Protein AF-A0A8T4V3W4-F1 (afdb_monomer_lite)

pLDDT: mean 74.56, std 14.62, range [33.0, 94.31]

Secondary structure (DSSP, 8-state):
--------------PPPPPPBTTBGGG--SHHHHHHTT-EEETTTTEEEPPPTTEEEETTTTEEEEPTT--BTTBGGG--SHHHHHHTTPEEETTEEESSPPTT-EEEEEE-TTSS-EEEEEEPPP---BTTBGGG--SHHHHHHTT-EEETTTTEEEPPPTTEEEETTTTEEEE----EEEEEEE-TT-PBPPTTSEEPTT-EEEEEEEEE-SSPBPTTEEEEEEEEETTEEEEEEEEEE--B-TT--EEEEEEEEPPTT--EEEEEEEEEESS----TT-HHHHTTTTSS--EEEEEEEEE-

Radius of gyration: 42.5 Å; chains: 1; bounding box: 106×41×137 Å

Structure (mmCIF, N/CA/C/O backbone):
data_AF-A0A8T4V3W4-F1
#
_entry.id   AF-A0A8T4V3W4-F1
#
loop_
_atom_site.group_PDB
_atom_site.id
_atom_site.type_symbol
_atom_site.label_atom_id
_atom_site.label_alt_id
_atom_site.label_comp_id
_atom_site.label_asym_id
_atom_site.label_entity_id
_atom_site.label_seq_id
_atom_site.pdbx_PDB_ins_code
_atom_site.Cartn_x
_atom_site.Cartn_y
_atom_site.Cartn_z
_atom_site.occupancy
_atom_site.B_iso_or_equiv
_atom_site.auth_seq_id
_atom_site.auth_comp_id
_atom_site.auth_asym_id
_atom_site.auth_atom_id
_atom_site.pdbx_PDB_model_num
ATOM 1 N N . MET A 1 1 ? 82.711 -21.018 -100.492 1.00 39.03 1 MET A N 1
ATOM 2 C CA . MET A 1 1 ? 82.197 -19.980 -99.577 1.00 39.03 1 MET A CA 1
ATOM 3 C C . MET A 1 1 ? 80.773 -19.673 -99.989 1.00 39.03 1 MET A C 1
ATOM 5 O O . MET A 1 1 ? 80.570 -19.005 -100.990 1.00 39.03 1 MET A O 1
ATOM 9 N N . VAL A 1 2 ? 79.814 -20.252 -99.276 1.00 35.50 2 VAL A N 1
ATOM 10 C CA . VAL A 1 2 ? 78.388 -19.927 -99.364 1.00 35.50 2 VAL A CA 1
ATOM 11 C C . VAL A 1 2 ? 77.985 -19.702 -97.914 1.00 35.50 2 VAL A C 1
ATOM 13 O O . VAL A 1 2 ? 78.145 -20.608 -97.099 1.00 35.50 2 VAL A O 1
ATOM 16 N 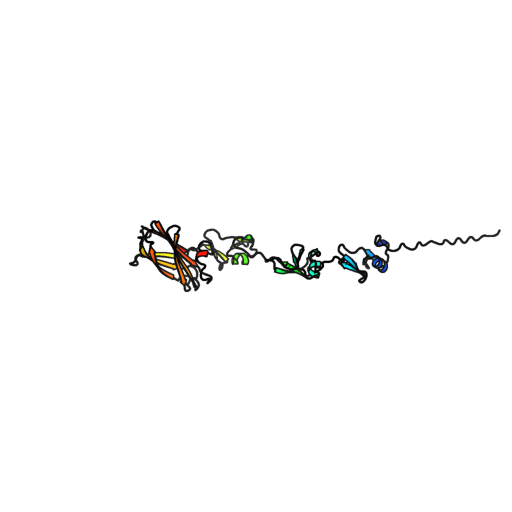N . ALA A 1 3 ? 77.622 -18.467 -97.580 1.00 34.62 3 ALA A N 1
ATOM 17 C CA . ALA A 1 3 ? 77.133 -18.116 -96.258 1.00 34.62 3 ALA A CA 1
ATOM 18 C C . ALA A 1 3 ? 75.686 -18.609 -96.156 1.00 34.62 3 ALA A C 1
ATOM 20 O O . ALA A 1 3 ? 74.868 -18.308 -97.025 1.00 34.62 3 ALA A O 1
ATOM 21 N N . VAL A 1 4 ? 75.413 -19.427 -95.145 1.00 39.06 4 VAL A N 1
ATOM 22 C CA . VAL A 1 4 ? 74.062 -19.830 -94.761 1.00 39.06 4 VAL A CA 1
ATOM 23 C C . VAL A 1 4 ? 73.655 -18.854 -93.664 1.00 39.06 4 VAL A C 1
ATOM 25 O O . VAL A 1 4 ? 74.164 -18.952 -92.550 1.00 39.06 4 VAL A O 1
ATOM 28 N N . ASP A 1 5 ? 72.822 -17.871 -94.003 1.00 39.47 5 ASP A N 1
ATOM 29 C CA . ASP A 1 5 ? 72.197 -16.996 -93.011 1.00 39.47 5 ASP A CA 1
ATOM 30 C C . ASP A 1 5 ? 71.069 -17.776 -92.330 1.00 39.47 5 ASP A C 1
ATOM 32 O O . ASP A 1 5 ? 69.987 -17.973 -92.884 1.00 39.47 5 ASP A O 1
ATOM 36 N N . ASP A 1 6 ? 71.369 -18.268 -91.133 1.00 41.00 6 ASP A N 1
ATOM 37 C CA . ASP A 1 6 ? 70.439 -18.944 -90.240 1.00 41.00 6 ASP A CA 1
ATOM 38 C C . ASP A 1 6 ? 69.698 -17.871 -89.422 1.00 41.00 6 ASP A C 1
ATOM 40 O O . ASP A 1 6 ? 70.200 -17.357 -88.420 1.00 41.00 6 ASP A O 1
ATOM 44 N N . VAL A 1 7 ? 68.520 -17.448 -89.891 1.00 41.38 7 VAL A N 1
ATOM 45 C CA . VAL A 1 7 ? 67.634 -16.565 -89.119 1.00 41.38 7 VAL A CA 1
ATOM 46 C C . VAL A 1 7 ? 66.855 -17.440 -88.147 1.00 41.38 7 VAL A C 1
ATOM 48 O O . VAL A 1 7 ? 65.786 -17.959 -88.462 1.00 41.38 7 VAL A O 1
ATOM 51 N N . THR A 1 8 ? 67.401 -17.622 -86.948 1.00 42.09 8 THR A N 1
ATOM 52 C CA . THR A 1 8 ? 66.684 -18.269 -85.849 1.00 42.09 8 THR A CA 1
ATOM 53 C C . THR A 1 8 ? 65.702 -17.261 -85.251 1.00 42.09 8 THR A C 1
ATOM 55 O O . THR A 1 8 ? 66.056 -16.427 -84.417 1.00 42.09 8 THR A O 1
ATOM 58 N N . GLU A 1 9 ? 64.454 -17.297 -85.710 1.00 39.59 9 GLU A N 1
ATOM 59 C CA . GLU A 1 9 ? 63.355 -16.538 -85.120 1.00 39.59 9 GLU A CA 1
ATOM 60 C C . GLU A 1 9 ? 63.040 -17.143 -83.738 1.00 39.59 9 GLU A C 1
ATOM 62 O O . GLU A 1 9 ? 62.443 -18.214 -83.620 1.00 39.59 9 GLU A O 1
ATOM 67 N N . TYR A 1 10 ? 63.498 -16.495 -82.661 1.00 41.03 10 TYR A N 1
ATOM 68 C CA . TYR A 1 10 ? 63.087 -16.843 -81.300 1.00 41.03 10 TYR A CA 1
ATOM 69 C C . TYR A 1 10 ? 61.617 -16.465 -81.124 1.00 41.03 10 TYR A C 1
ATOM 71 O O . TYR A 1 10 ? 61.282 -15.362 -80.696 1.00 41.03 10 TYR A O 1
ATOM 79 N N . GLN A 1 11 ? 60.727 -17.394 -81.454 1.00 40.44 11 GLN A N 1
ATOM 80 C CA . GLN A 1 11 ? 59.318 -17.281 -81.126 1.00 40.44 11 GLN A CA 1
ATOM 81 C C . GLN A 1 11 ? 59.177 -17.485 -79.611 1.00 40.44 11 GLN A C 1
ATOM 83 O O . GLN A 1 11 ? 59.140 -18.608 -79.106 1.00 40.44 11 GLN A O 1
ATOM 88 N N . THR A 1 12 ? 59.158 -16.388 -78.852 1.00 44.81 12 THR A N 1
ATOM 89 C CA . THR A 1 12 ? 58.772 -16.410 -77.442 1.00 44.81 12 THR A CA 1
ATOM 90 C C . THR A 1 12 ? 57.347 -16.947 -77.357 1.00 44.81 12 THR A C 1
ATOM 92 O O . THR A 1 12 ? 56.384 -16.266 -77.704 1.00 44.81 12 THR A O 1
ATOM 95 N N . CYS A 1 13 ? 57.202 -18.190 -76.893 1.00 37.88 13 CYS A N 1
ATOM 96 C CA . CYS A 1 13 ? 55.922 -18.708 -76.428 1.00 37.88 13 CYS A CA 1
ATOM 97 C C . CYS A 1 13 ? 55.490 -17.872 -75.220 1.00 37.88 13 CYS A C 1
ATOM 99 O O . CYS A 1 13 ? 55.820 -18.191 -74.079 1.00 37.88 13 CYS A O 1
ATOM 101 N N . ILE A 1 14 ? 54.762 -16.781 -75.462 1.00 47.06 14 ILE A N 1
ATOM 102 C CA . ILE A 1 14 ? 53.949 -16.153 -74.428 1.00 47.06 14 ILE A CA 1
ATOM 103 C C . ILE A 1 14 ? 52.842 -17.166 -74.146 1.00 47.06 14 ILE A C 1
ATOM 105 O O . ILE A 1 14 ? 51.858 -17.246 -74.881 1.00 47.06 14 ILE A O 1
ATOM 109 N N . LEU A 1 15 ? 53.042 -18.001 -73.123 1.00 45.03 15 LEU A N 1
ATOM 110 C CA . LEU A 1 15 ? 51.953 -18.788 -72.560 1.00 45.03 15 LEU A CA 1
ATOM 111 C C . LEU A 1 15 ? 50.820 -17.800 -72.249 1.00 45.03 15 LEU A C 1
ATOM 113 O O . LEU A 1 15 ? 51.089 -16.781 -71.601 1.00 45.03 15 LEU A O 1
ATOM 117 N N . PRO A 1 16 ? 49.584 -18.033 -72.729 1.00 53.78 16 PRO A N 1
ATOM 118 C CA . PRO A 1 16 ? 48.471 -17.177 -72.357 1.00 53.78 16 PRO A CA 1
ATOM 119 C C . PRO A 1 16 ? 48.417 -17.134 -70.831 1.00 53.78 16 PRO A C 1
ATOM 121 O O . PRO A 1 16 ? 48.522 -18.178 -70.181 1.00 53.78 16 PRO A O 1
ATOM 124 N N . ALA A 1 17 ? 48.336 -15.924 -70.271 1.00 58.91 17 ALA A N 1
ATOM 125 C CA . ALA A 1 17 ? 48.225 -15.738 -68.831 1.00 58.91 17 ALA A CA 1
ATOM 126 C C . ALA A 1 17 ? 47.148 -16.690 -68.295 1.00 58.91 17 ALA A C 1
ATOM 128 O O . ALA A 1 17 ? 46.073 -16.799 -68.894 1.00 58.91 17 ALA A O 1
ATOM 129 N N . ALA A 1 18 ? 47.470 -17.417 -67.221 1.00 64.00 18 ALA A N 1
ATOM 130 C CA . ALA A 1 18 ? 46.546 -18.382 -66.644 1.00 64.00 18 ALA A CA 1
ATOM 131 C C . ALA A 1 18 ? 45.189 -17.695 -66.395 1.00 64.00 18 ALA A C 1
ATOM 133 O O . ALA A 1 18 ? 45.168 -16.558 -65.912 1.00 64.00 18 ALA A O 1
ATOM 134 N N . PRO A 1 19 ? 44.064 -18.329 -66.767 1.00 73.12 19 PRO A N 1
ATOM 135 C CA . PRO A 1 19 ? 42.757 -17.722 -66.578 1.00 73.12 19 PRO A CA 1
ATOM 136 C C . PRO A 1 19 ? 42.528 -17.445 -65.089 1.00 73.12 19 PRO A C 1
ATOM 138 O O . PRO A 1 19 ? 42.876 -18.262 -64.236 1.00 73.12 19 PRO A O 1
ATOM 141 N N . CYS A 1 20 ? 41.940 -16.284 -64.799 1.00 79.25 20 CYS A N 1
ATOM 142 C CA . CYS A 1 20 ? 41.572 -15.869 -63.447 1.00 79.25 20 CYS A CA 1
ATOM 143 C C . CYS A 1 20 ? 40.799 -16.982 -62.718 1.00 79.25 20 CYS A C 1
ATOM 145 O O . CYS A 1 20 ? 39.859 -17.560 -63.271 1.00 79.25 20 CYS A O 1
ATOM 147 N N . ASN A 1 21 ? 41.198 -17.279 -61.478 1.00 80.62 21 ASN A N 1
ATOM 148 C CA . ASN A 1 21 ? 40.652 -18.362 -60.661 1.00 80.62 21 ASN A CA 1
ATOM 149 C C . ASN A 1 21 ? 40.211 -17.841 -59.285 1.00 80.62 21 ASN A C 1
ATOM 151 O O . ASN A 1 21 ? 40.966 -17.156 -58.602 1.00 80.62 21 ASN A O 1
ATOM 155 N N . LYS A 1 22 ? 39.013 -18.235 -58.832 1.00 81.19 22 LYS A N 1
ATOM 156 C CA . LYS A 1 22 ? 38.476 -17.884 -57.505 1.00 81.19 22 LYS A CA 1
ATOM 157 C C . LYS A 1 22 ? 39.393 -18.302 -56.344 1.00 81.19 22 LYS A C 1
ATOM 159 O O . LYS A 1 22 ? 39.430 -17.622 -55.323 1.00 81.19 22 LYS A O 1
ATOM 164 N N . ASN A 1 23 ? 40.127 -19.404 -56.503 1.00 79.69 23 ASN A N 1
ATOM 165 C CA . ASN A 1 23 ? 41.038 -19.945 -55.488 1.00 79.69 23 ASN A CA 1
ATOM 166 C C . ASN A 1 23 ? 42.436 -19.304 -55.521 1.00 79.69 23 ASN A C 1
ATOM 168 O O . ASN A 1 23 ? 43.239 -19.565 -54.630 1.00 79.69 23 ASN A O 1
ATOM 172 N N . ASP A 1 24 ? 42.720 -18.469 -56.524 1.00 79.94 24 ASP A N 1
ATOM 173 C CA . ASP A 1 24 ? 43.937 -17.660 -56.616 1.00 79.94 24 ASP A CA 1
ATOM 174 C C . ASP A 1 24 ? 43.571 -16.221 -57.033 1.00 79.94 24 ASP A C 1
ATOM 176 O O . ASP A 1 24 ? 43.723 -15.846 -58.200 1.00 79.94 24 ASP A O 1
ATOM 180 N N . PRO A 1 25 ? 43.059 -15.394 -56.101 1.00 78.69 25 PRO A N 1
ATOM 181 C CA . PRO A 1 25 ? 42.577 -14.043 -56.401 1.00 78.69 25 PRO A CA 1
ATOM 182 C C . PRO A 1 25 ? 43.636 -13.116 -57.014 1.00 78.69 25 PRO A C 1
ATOM 184 O O . PRO A 1 25 ? 43.286 -12.149 -57.687 1.00 78.69 25 PRO A O 1
ATOM 187 N N . ALA A 1 26 ? 44.926 -13.406 -56.802 1.00 78.88 26 ALA A N 1
ATOM 188 C CA . ALA A 1 26 ? 46.034 -12.628 -57.351 1.00 78.88 26 ALA A CA 1
ATOM 189 C C . ALA A 1 26 ? 46.199 -12.823 -58.869 1.00 78.88 26 ALA A C 1
ATOM 191 O O . ALA A 1 26 ? 46.726 -11.942 -59.547 1.00 78.88 26 ALA A O 1
ATOM 192 N N . SER A 1 27 ? 45.699 -13.935 -59.421 1.00 79.50 27 SER A N 1
ATOM 193 C CA . SER A 1 27 ? 45.683 -14.200 -60.870 1.00 79.50 27 SER A CA 1
ATOM 194 C C . SER A 1 27 ? 44.724 -13.289 -61.656 1.00 79.50 27 SER A C 1
ATOM 196 O O . SER A 1 27 ? 44.773 -13.219 -62.886 1.00 79.50 27 SER A O 1
ATOM 198 N N . CYS A 1 28 ? 43.847 -12.561 -60.966 1.00 82.25 28 CYS A N 1
ATOM 199 C CA . CYS A 1 28 ? 42.787 -11.759 -61.554 1.00 82.25 28 CYS A CA 1
ATOM 200 C C . CYS A 1 28 ? 43.175 -10.268 -61.575 1.00 82.25 28 CYS A C 1
ATOM 202 O O . CYS A 1 28 ? 43.097 -9.566 -60.573 1.00 82.25 28 CYS A O 1
ATOM 204 N N . THR A 1 29 ? 43.585 -9.764 -62.741 1.00 82.19 29 THR A N 1
ATOM 205 C CA . THR A 1 29 ? 44.187 -8.420 -62.887 1.00 82.19 29 THR A CA 1
ATOM 206 C C . THR A 1 29 ? 43.215 -7.307 -63.297 1.00 82.19 29 THR A C 1
ATOM 208 O O . THR A 1 29 ? 43.631 -6.163 -63.487 1.00 82.19 29 THR A O 1
ATOM 211 N N . THR A 1 30 ? 41.923 -7.613 -63.459 1.00 83.81 30 THR A N 1
ATOM 212 C CA . THR A 1 30 ? 40.894 -6.633 -63.847 1.00 83.81 30 THR A CA 1
ATOM 213 C C . THR A 1 30 ? 39.601 -6.834 -63.063 1.00 83.81 30 THR A C 1
ATOM 215 O O . THR A 1 30 ? 39.262 -7.957 -62.686 1.00 83.81 30 THR A O 1
ATOM 218 N N . ALA A 1 31 ? 38.822 -5.757 -62.915 1.00 80.12 31 ALA A N 1
ATOM 219 C CA . ALA A 1 31 ? 37.503 -5.796 -62.285 1.00 80.12 31 ALA A CA 1
ATOM 220 C C . ALA A 1 31 ? 36.560 -6.828 -62.931 1.00 80.12 31 ALA A C 1
ATOM 222 O O . ALA A 1 31 ? 35.849 -7.551 -62.238 1.00 80.12 31 ALA A O 1
ATOM 223 N N . ASN A 1 32 ? 36.568 -6.935 -64.266 1.00 84.75 32 ASN A N 1
ATOM 224 C CA . ASN A 1 32 ? 35.732 -7.904 -64.978 1.00 84.75 32 ASN A CA 1
ATOM 225 C C . ASN A 1 32 ? 36.112 -9.348 -64.642 1.00 84.75 32 ASN A C 1
ATOM 227 O O . ASN A 1 32 ? 35.219 -10.168 -64.442 1.00 84.75 32 ASN A O 1
ATOM 231 N N . ASN A 1 33 ? 37.408 -9.638 -64.520 1.00 85.25 33 ASN A N 1
ATOM 232 C CA . ASN A 1 33 ? 37.879 -10.976 -64.183 1.00 85.25 33 ASN A CA 1
ATOM 233 C C . ASN A 1 33 ? 37.467 -11.363 -62.754 1.00 85.25 33 ASN A C 1
ATOM 235 O O . ASN A 1 33 ? 36.944 -12.458 -62.573 1.00 85.25 33 ASN A O 1
ATOM 239 N N . CYS A 1 34 ? 37.593 -10.462 -61.766 1.00 83.62 34 CYS A N 1
ATOM 240 C CA . CYS A 1 34 ? 37.113 -10.727 -60.398 1.00 83.62 34 CYS A CA 1
ATOM 241 C C . CYS A 1 34 ? 35.611 -11.032 -60.370 1.00 83.62 34 CYS A C 1
ATOM 243 O O . CYS A 1 34 ? 35.175 -12.016 -59.772 1.00 83.62 34 CYS A O 1
ATOM 245 N N . ASN A 1 35 ? 34.821 -10.199 -61.056 1.00 84.25 35 ASN A N 1
ATOM 246 C CA . ASN A 1 35 ? 33.367 -10.309 -61.045 1.00 84.25 35 ASN A CA 1
ATOM 247 C C . ASN A 1 35 ? 32.888 -11.618 -61.694 1.00 84.25 35 ASN A C 1
ATOM 249 O O . ASN A 1 35 ? 31.912 -12.206 -61.238 1.00 84.25 35 ASN A O 1
ATOM 253 N N . GLN A 1 36 ? 33.583 -12.101 -62.731 1.00 83.81 36 GLN A N 1
ATOM 254 C CA . GLN A 1 36 ? 33.264 -13.375 -63.387 1.00 83.81 36 GLN A CA 1
ATOM 255 C C . GLN A 1 36 ? 33.478 -14.592 -62.481 1.00 83.81 36 GLN A C 1
ATOM 257 O O . GLN A 1 36 ? 32.752 -15.575 -62.609 1.00 83.81 36 GLN A O 1
ATOM 262 N N . VAL A 1 37 ? 34.442 -14.530 -61.558 1.00 83.38 37 VAL A N 1
ATOM 263 C CA . VAL A 1 37 ? 34.740 -15.624 -60.617 1.00 83.38 37 VAL A CA 1
ATOM 264 C C . VAL A 1 37 ? 34.083 -15.437 -59.244 1.00 83.38 37 VAL A C 1
ATOM 266 O O . VAL A 1 37 ? 34.336 -16.210 -58.320 1.00 83.38 37 VAL A O 1
ATOM 269 N N . GLY A 1 38 ? 33.213 -14.434 -59.103 1.00 81.94 38 GLY A N 1
ATOM 270 C CA . GLY A 1 38 ? 32.456 -14.185 -57.880 1.00 81.94 38 GLY A CA 1
ATOM 271 C C . GLY A 1 38 ? 33.286 -13.590 -56.740 1.00 81.94 38 GLY A C 1
ATOM 272 O O . GLY A 1 38 ? 33.110 -13.994 -55.590 1.00 81.94 38 GLY A O 1
ATOM 273 N N . LEU A 1 39 ? 34.216 -12.685 -57.059 1.00 86.00 39 LEU A N 1
ATOM 274 C CA . LEU A 1 39 ? 35.056 -11.952 -56.109 1.00 86.00 39 LEU A CA 1
ATOM 275 C C . LEU A 1 39 ? 34.838 -10.439 -56.239 1.00 86.00 39 LEU A C 1
ATOM 277 O O . LEU A 1 39 ? 34.524 -9.937 -57.318 1.00 86.00 39 LEU A O 1
ATOM 281 N N . LEU A 1 40 ? 35.062 -9.704 -55.149 1.00 87.25 40 LEU A N 1
ATOM 282 C CA . LEU A 1 40 ? 34.936 -8.249 -55.107 1.00 87.25 40 LEU A CA 1
ATOM 283 C C . LEU A 1 40 ? 36.216 -7.577 -55.622 1.00 87.25 40 LEU A C 1
ATOM 285 O O . LEU A 1 40 ? 37.311 -7.917 -55.180 1.00 87.25 40 LEU A O 1
ATOM 289 N N . TRP A 1 41 ? 36.082 -6.592 -56.513 1.00 86.19 41 TRP A N 1
ATOM 290 C CA . TRP A 1 41 ? 37.196 -5.744 -56.952 1.00 86.19 41 TRP A CA 1
ATOM 291 C C . TRP A 1 41 ? 37.326 -4.495 -56.081 1.00 86.19 41 TRP A C 1
ATOM 293 O O . TRP A 1 41 ? 36.357 -3.758 -55.897 1.00 86.19 41 TRP A O 1
ATOM 303 N N . THR A 1 42 ? 38.538 -4.222 -55.595 1.00 83.19 42 THR A N 1
ATOM 304 C CA . THR A 1 42 ? 38.839 -2.990 -54.854 1.00 83.19 42 THR A CA 1
ATOM 305 C C . THR A 1 42 ? 39.627 -2.020 -55.732 1.00 83.19 42 THR A C 1
ATOM 307 O O . THR A 1 42 ? 40.798 -2.258 -56.014 1.00 83.19 42 THR A O 1
ATOM 310 N N . GLU A 1 43 ? 39.025 -0.892 -56.123 1.00 80.06 43 GLU A N 1
ATOM 311 C CA . GLU A 1 43 ? 39.679 0.085 -57.016 1.00 80.06 43 GLU A CA 1
ATOM 312 C C . GLU A 1 43 ? 40.937 0.726 -56.412 1.00 80.06 43 GLU A C 1
ATOM 314 O O . GLU A 1 43 ? 41.916 0.966 -57.117 1.00 80.06 43 GLU A O 1
ATOM 319 N N . ALA A 1 44 ? 40.944 0.967 -55.096 1.00 78.06 44 ALA A N 1
ATOM 320 C CA . ALA A 1 44 ? 42.062 1.616 -54.407 1.00 78.06 44 ALA A CA 1
ATOM 321 C C . ALA A 1 44 ? 43.356 0.787 -54.448 1.00 78.06 44 ALA A C 1
ATOM 323 O O . ALA A 1 44 ? 44.453 1.338 -54.509 1.00 78.06 44 ALA A O 1
ATOM 324 N N . THR A 1 45 ? 43.226 -0.537 -54.412 1.00 78.50 45 THR A N 1
ATOM 325 C CA . THR A 1 45 ? 44.346 -1.480 -54.311 1.00 78.50 45 THR A CA 1
ATOM 326 C C . THR A 1 45 ? 44.508 -2.345 -55.558 1.00 78.50 45 THR A C 1
ATOM 328 O O . THR A 1 45 ? 45.519 -3.028 -55.681 1.00 78.50 45 THR A O 1
ATOM 331 N N . ARG A 1 46 ? 43.555 -2.288 -56.501 1.00 81.44 46 ARG A N 1
ATOM 332 C CA . ARG A 1 46 ? 43.511 -3.076 -57.744 1.00 81.44 46 ARG A CA 1
ATOM 333 C C . ARG A 1 46 ? 43.703 -4.579 -57.512 1.00 81.44 46 ARG A C 1
ATOM 335 O O . ARG A 1 46 ? 44.429 -5.240 -58.252 1.00 81.44 46 ARG A O 1
ATOM 342 N N . VAL A 1 47 ? 43.054 -5.107 -56.475 1.00 82.94 47 VAL A N 1
ATOM 343 C CA . VAL A 1 47 ? 43.075 -6.535 -56.118 1.00 82.94 47 VAL A CA 1
ATOM 344 C C . VAL A 1 47 ? 41.660 -7.086 -55.965 1.00 82.94 47 VAL A C 1
ATOM 346 O O . VAL A 1 47 ? 40.735 -6.348 -55.604 1.00 82.94 47 VAL A O 1
ATOM 349 N N . CYS A 1 48 ? 41.500 -8.389 -56.218 1.00 84.69 48 CYS A N 1
ATOM 350 C CA . CYS A 1 48 ? 40.280 -9.112 -55.876 1.00 84.69 48 CYS A CA 1
ATOM 351 C C . CYS A 1 48 ? 40.342 -9.641 -54.438 1.00 84.69 48 CYS A C 1
ATOM 353 O O . CYS A 1 48 ? 41.380 -10.129 -53.987 1.00 84.69 48 CYS A O 1
ATOM 355 N N . SER A 1 49 ? 39.205 -9.643 -53.754 1.00 82.62 49 SER A N 1
ATOM 356 C CA . SER A 1 49 ? 39.046 -10.287 -52.453 1.00 82.62 49 SER A CA 1
ATOM 357 C C . SER A 1 49 ? 37.749 -11.085 -52.384 1.00 82.62 49 SER A C 1
ATOM 359 O O . SER A 1 49 ? 36.782 -10.829 -53.106 1.00 82.62 49 SER A O 1
ATOM 361 N N . ALA A 1 50 ? 37.734 -12.088 -51.506 1.00 81.38 50 ALA A N 1
ATOM 362 C CA . ALA A 1 50 ? 36.489 -12.728 -51.117 1.00 81.38 50 ALA A CA 1
ATOM 363 C C . ALA A 1 50 ? 35.600 -11.724 -50.372 1.00 81.38 50 ALA A C 1
ATOM 365 O O . ALA A 1 50 ? 36.090 -10.813 -49.698 1.00 81.38 50 ALA A O 1
ATOM 366 N N . CYS A 1 51 ? 34.291 -11.919 -50.486 1.00 76.75 51 CYS A N 1
ATOM 367 C CA . CYS A 1 51 ? 33.332 -11.220 -49.652 1.00 76.75 51 CYS A CA 1
ATOM 368 C C . CYS A 1 51 ? 33.566 -11.544 -48.169 1.00 76.75 51 CYS A C 1
ATOM 370 O O . CYS A 1 51 ? 34.081 -12.612 -47.824 1.00 76.75 51 CYS A O 1
ATOM 372 N N . ALA A 1 52 ? 33.215 -10.602 -47.293 1.00 71.31 52 ALA A N 1
ATOM 373 C CA . ALA A 1 52 ? 33.309 -10.821 -45.857 1.00 71.31 52 ALA A CA 1
ATOM 374 C C . ALA A 1 52 ? 32.435 -12.016 -45.440 1.00 71.31 52 ALA A C 1
ATOM 376 O O . ALA A 1 52 ? 31.429 -12.326 -46.087 1.00 71.31 52 ALA A O 1
ATOM 377 N N . VAL A 1 53 ? 32.810 -12.676 -44.343 1.00 60.81 53 VAL A N 1
ATOM 378 C CA . VAL A 1 53 ? 32.024 -13.776 -43.765 1.00 60.81 53 VAL A CA 1
ATOM 379 C C . VAL A 1 53 ? 30.562 -13.334 -43.597 1.00 60.81 53 VAL A C 1
ATOM 381 O O . VAL A 1 53 ? 30.308 -12.260 -43.058 1.00 60.81 53 VAL A O 1
ATOM 384 N N . GLY A 1 54 ? 29.614 -14.148 -44.080 1.00 52.59 54 GLY A N 1
ATOM 385 C CA . GLY A 1 54 ? 28.172 -13.848 -44.054 1.00 52.59 54 GLY A CA 1
ATOM 386 C C . GLY A 1 54 ? 27.622 -13.143 -45.305 1.00 52.59 54 GLY A C 1
ATOM 387 O O . GLY A 1 54 ? 26.425 -12.870 -45.378 1.00 52.59 54 GLY A O 1
ATOM 388 N N . THR A 1 55 ? 28.462 -12.875 -46.309 1.00 66.69 55 THR A N 1
ATOM 389 C CA . THR A 1 55 ? 28.045 -12.269 -47.583 1.00 66.69 55 THR A CA 1
ATOM 390 C C . THR A 1 55 ? 28.497 -13.096 -48.789 1.00 66.69 55 THR A C 1
ATOM 392 O O . THR A 1 55 ? 29.608 -13.619 -48.806 1.00 66.69 55 THR A O 1
ATOM 395 N N . ASP A 1 56 ? 27.644 -13.179 -49.809 1.00 76.75 56 ASP A N 1
ATOM 396 C CA . ASP A 1 56 ? 27.919 -13.754 -51.124 1.00 76.75 56 ASP A CA 1
ATOM 397 C C . ASP A 1 56 ? 28.053 -12.655 -52.181 1.00 76.75 56 ASP A C 1
ATOM 399 O O . ASP A 1 56 ? 27.415 -11.604 -52.121 1.00 76.75 56 ASP A O 1
ATOM 403 N N . PHE A 1 57 ? 28.872 -12.897 -53.199 1.00 81.00 57 PHE A N 1
ATOM 404 C CA . PHE A 1 57 ? 28.984 -11.984 -54.330 1.00 81.00 57 PHE A CA 1
ATOM 405 C C . PHE A 1 57 ? 27.730 -12.054 -55.216 1.00 81.00 57 PHE A C 1
ATOM 407 O O . PHE A 1 57 ? 27.402 -13.121 -55.735 1.00 81.00 57 PHE A O 1
ATOM 414 N N . ASP A 1 58 ? 27.062 -10.917 -55.437 1.00 79.50 58 ASP A N 1
ATOM 415 C CA . ASP A 1 58 ? 25.961 -10.807 -56.396 1.00 79.50 58 ASP A CA 1
ATOM 416 C C . ASP A 1 58 ? 26.485 -10.381 -57.779 1.00 79.50 58 ASP A C 1
ATOM 418 O O . ASP A 1 58 ? 26.935 -9.239 -57.945 1.00 79.50 58 ASP A O 1
ATOM 422 N N . PRO A 1 59 ? 26.392 -11.249 -58.804 1.00 73.00 59 PRO A N 1
ATOM 423 C CA . PRO A 1 59 ? 26.868 -10.945 -60.150 1.00 73.00 59 PRO A CA 1
ATOM 424 C C . PRO A 1 59 ? 26.096 -9.812 -60.841 1.00 73.00 59 PRO A C 1
ATOM 426 O O . PRO A 1 59 ? 26.641 -9.189 -61.753 1.00 73.00 59 PRO A O 1
ATOM 429 N N . ASN A 1 60 ? 24.868 -9.500 -60.410 1.00 74.62 60 ASN A N 1
ATOM 430 C CA . ASN A 1 60 ? 24.070 -8.430 -61.017 1.00 74.62 60 ASN A CA 1
ATOM 431 C C . ASN A 1 60 ? 24.504 -7.043 -60.536 1.00 74.62 60 ASN A C 1
ATOM 433 O O . ASN A 1 60 ? 24.664 -6.128 -61.343 1.00 74.62 60 ASN A O 1
ATOM 437 N N . SER A 1 61 ? 24.713 -6.880 -59.226 1.00 75.81 61 SER A N 1
ATOM 438 C CA . SER A 1 61 ? 25.176 -5.615 -58.644 1.00 75.81 61 SER A CA 1
ATOM 439 C C . SER A 1 61 ? 26.696 -5.494 -58.567 1.00 75.81 61 SER A C 1
ATOM 441 O O . SER A 1 61 ? 27.190 -4.420 -58.234 1.00 75.81 61 SER A O 1
ATOM 443 N N . LYS A 1 62 ? 27.435 -6.571 -58.878 1.00 78.94 62 LYS A N 1
ATOM 444 C CA . LYS A 1 62 ? 28.905 -6.649 -58.799 1.00 78.94 62 LYS A CA 1
ATOM 445 C C . LYS A 1 62 ? 29.431 -6.258 -57.414 1.00 78.94 62 LYS A C 1
ATOM 447 O O . LYS A 1 62 ? 30.448 -5.581 -57.283 1.00 78.94 62 LYS A O 1
ATOM 452 N N . SER A 1 63 ? 28.699 -6.653 -56.378 1.00 78.12 63 SER A N 1
ATOM 453 C CA . SER A 1 63 ? 28.968 -6.295 -54.987 1.00 78.12 63 SER A CA 1
ATOM 454 C C . SER A 1 63 ? 28.691 -7.483 -54.074 1.00 78.12 63 SER A C 1
ATOM 456 O O . SER A 1 63 ? 27.920 -8.375 -54.422 1.00 78.12 63 SER A O 1
ATOM 458 N N . CYS A 1 64 ? 29.268 -7.479 -52.876 1.00 75.94 64 CYS A N 1
ATOM 459 C CA . CYS A 1 64 ? 28.891 -8.442 -51.846 1.00 75.94 64 CYS A CA 1
ATOM 460 C C . CYS A 1 64 ? 27.497 -8.102 -51.304 1.00 75.94 64 CYS A C 1
ATOM 462 O O . CYS A 1 64 ? 27.212 -6.946 -50.984 1.00 75.94 64 CYS A O 1
ATOM 464 N N . LYS A 1 65 ? 26.627 -9.104 -51.231 1.00 65.12 65 LYS A N 1
ATOM 465 C CA . LYS A 1 65 ? 25.286 -9.057 -50.646 1.00 65.12 65 LYS A CA 1
ATOM 466 C C . LYS A 1 65 ? 25.157 -10.149 -49.585 1.00 65.12 65 LYS A C 1
ATOM 468 O O . LYS A 1 65 ? 25.935 -11.091 -49.600 1.00 65.12 65 LYS A O 1
ATOM 473 N N . PRO A 1 66 ? 24.201 -10.064 -48.655 1.00 57.50 66 PRO A N 1
ATOM 474 C CA . PRO A 1 66 ? 23.939 -11.159 -47.722 1.00 57.50 66 PRO A CA 1
ATOM 475 C C . PRO A 1 66 ? 23.695 -12.492 -48.456 1.00 57.50 66 PRO A C 1
ATOM 477 O O . PRO A 1 66 ? 22.970 -12.521 -49.452 1.00 57.50 66 PRO A O 1
ATOM 480 N N . ALA A 1 67 ? 24.321 -13.573 -47.985 1.00 61.12 67 ALA A N 1
ATOM 481 C CA . ALA A 1 67 ? 24.258 -14.904 -48.599 1.00 61.12 67 ALA A CA 1
ATOM 482 C C . ALA A 1 67 ? 22.842 -15.508 -48.552 1.00 61.12 67 ALA A C 1
ATOM 484 O O . ALA A 1 67 ? 22.220 -15.516 -47.493 1.00 61.12 67 ALA A O 1
ATOM 485 N N . ALA A 1 68 ? 22.318 -16.043 -49.663 1.00 45.44 68 ALA A N 1
ATOM 486 C CA . ALA A 1 68 ? 20.972 -16.639 -49.700 1.00 45.44 68 ALA A CA 1
ATOM 487 C C . ALA A 1 68 ? 20.855 -17.811 -48.695 1.00 45.44 68 ALA A C 1
ATOM 489 O O . ALA A 1 68 ? 21.616 -18.771 -48.760 1.00 45.44 68 ALA A O 1
ATOM 490 N N . GLY A 1 69 ? 19.911 -17.703 -47.751 1.00 49.84 69 GLY A N 1
ATOM 491 C CA . GLY A 1 69 ? 20.005 -18.290 -46.399 1.00 49.84 69 GLY A CA 1
ATOM 492 C C . GLY A 1 69 ? 19.885 -17.221 -45.298 1.00 49.84 69 GLY A C 1
ATOM 493 O O . GLY A 1 69 ? 19.728 -17.544 -44.124 1.00 49.84 69 GLY A O 1
ATOM 494 N N . VAL A 1 70 ? 19.898 -15.951 -45.721 1.00 53.00 70 VAL A N 1
ATOM 495 C CA . VAL A 1 70 ? 19.404 -14.754 -45.032 1.00 53.00 70 VAL A CA 1
ATOM 496 C C . VAL A 1 70 ? 18.047 -15.023 -44.382 1.00 53.00 70 VAL A C 1
ATOM 498 O O . VAL A 1 70 ? 17.128 -15.476 -45.060 1.00 53.00 70 VAL A O 1
ATOM 501 N N . CYS A 1 71 ? 17.946 -14.714 -43.092 1.00 56.56 71 CYS A N 1
ATOM 502 C CA . CYS A 1 71 ? 16.720 -14.442 -42.342 1.00 56.56 71 CYS A CA 1
ATOM 503 C C . CYS A 1 71 ? 15.426 -14.422 -43.192 1.00 56.56 71 CYS A C 1
ATOM 505 O O . CYS A 1 71 ? 15.163 -13.460 -43.914 1.00 56.56 71 CYS A O 1
ATOM 507 N N . ASP A 1 72 ? 14.625 -15.491 -43.119 1.00 63.28 72 ASP A N 1
ATOM 508 C CA . ASP A 1 72 ? 13.309 -15.584 -43.769 1.00 63.28 72 ASP A CA 1
ATOM 509 C C . ASP A 1 72 ? 12.218 -15.132 -42.782 1.00 63.28 72 ASP A C 1
ATOM 511 O O . ASP A 1 72 ? 12.130 -15.650 -41.667 1.00 63.28 72 ASP A O 1
ATOM 515 N N . ALA A 1 73 ? 11.335 -14.215 -43.195 1.00 60.22 73 ALA A N 1
ATOM 516 C CA . ALA A 1 73 ? 10.182 -13.775 -42.401 1.00 60.22 73 ALA A CA 1
ATOM 517 C C . ALA A 1 73 ? 9.247 -14.935 -41.983 1.00 60.22 73 ALA A C 1
ATOM 519 O O . ALA A 1 73 ? 8.545 -14.843 -40.978 1.00 60.22 73 ALA A O 1
ATOM 520 N N . ARG A 1 74 ? 9.237 -16.042 -42.737 1.00 61.06 74 ARG A N 1
ATOM 521 C CA . ARG A 1 74 ? 8.495 -17.279 -42.436 1.00 61.06 74 ARG A CA 1
ATOM 522 C C . ARG A 1 74 ? 9.237 -18.211 -41.478 1.00 61.06 74 ARG A C 1
ATOM 524 O O . ARG A 1 74 ? 8.628 -19.143 -40.961 1.00 61.06 74 ARG A O 1
ATOM 531 N N . SER A 1 75 ? 10.527 -17.977 -41.241 1.00 68.69 75 SER A N 1
ATOM 532 C CA . SER A 1 75 ? 11.380 -18.794 -40.379 1.00 68.69 75 SER A CA 1
ATOM 533 C C . SER A 1 75 ? 12.371 -17.916 -39.615 1.00 68.69 75 SER A C 1
ATOM 535 O O . SER A 1 75 ? 13.583 -17.997 -39.829 1.00 68.69 75 SER A O 1
ATOM 537 N N . LEU A 1 76 ? 11.862 -17.107 -38.680 1.00 70.62 76 LEU A N 1
ATOM 538 C CA . LEU A 1 76 ? 12.655 -16.148 -37.893 1.00 70.62 76 LEU A CA 1
ATOM 539 C C . LEU A 1 76 ? 13.837 -16.781 -37.133 1.00 70.62 76 LEU A C 1
ATOM 541 O O . LEU A 1 76 ? 14.826 -16.112 -36.862 1.00 70.62 76 LEU A O 1
ATOM 545 N N . SER A 1 77 ? 13.798 -18.088 -36.855 1.00 72.31 77 SER A N 1
ATOM 546 C CA . SER A 1 77 ? 14.920 -18.831 -36.259 1.00 72.31 77 SER A CA 1
ATOM 547 C C . SER A 1 77 ? 16.177 -18.890 -37.137 1.00 72.31 77 SER A C 1
ATOM 549 O O . SER A 1 77 ? 17.238 -19.263 -36.647 1.00 72.31 77 SER A O 1
ATOM 551 N N . SER A 1 78 ? 16.068 -18.552 -38.426 1.00 68.38 78 SER A N 1
ATOM 552 C CA . SER A 1 78 ? 17.204 -18.427 -39.351 1.00 68.38 78 SER A CA 1
ATOM 553 C C . SER A 1 78 ? 17.953 -17.093 -39.217 1.00 68.38 78 SER A C 1
ATOM 555 O O . SER A 1 78 ? 19.051 -16.950 -39.744 1.00 68.38 78 SER A O 1
ATOM 557 N N . CYS A 1 79 ? 17.388 -16.118 -38.498 1.00 72.94 79 CYS A N 1
ATOM 558 C CA . CYS A 1 79 ? 17.972 -14.797 -38.289 1.00 72.94 79 CYS A CA 1
ATOM 559 C C . CYS A 1 79 ? 18.913 -14.823 -37.072 1.00 72.94 79 CYS A C 1
ATOM 561 O O . CYS A 1 79 ? 18.458 -14.824 -35.927 1.00 72.94 79 CYS A O 1
ATOM 563 N N . THR A 1 80 ? 20.225 -14.847 -37.311 1.00 79.00 80 THR A N 1
ATOM 564 C CA . THR A 1 80 ? 21.246 -14.993 -36.255 1.00 79.00 80 THR A CA 1
ATOM 565 C C . THR A 1 80 ? 21.810 -13.677 -35.724 1.00 79.00 80 THR A C 1
ATOM 567 O O . THR A 1 80 ? 22.597 -13.694 -34.780 1.00 79.00 80 THR A O 1
ATOM 570 N N . ASP A 1 81 ? 21.417 -12.541 -36.299 1.00 76.62 81 ASP A N 1
ATOM 571 C CA . ASP A 1 81 ? 21.853 -11.209 -35.881 1.00 76.62 81 ASP A CA 1
ATOM 572 C C . ASP A 1 81 ? 20.706 -10.182 -35.917 1.00 76.62 81 ASP A C 1
ATOM 574 O O . ASP A 1 81 ? 19.700 -10.339 -36.620 1.00 76.62 81 ASP A O 1
ATOM 578 N N . GLN A 1 82 ? 20.862 -9.128 -35.110 1.00 74.81 82 GLN A N 1
ATOM 579 C CA . GLN A 1 82 ? 19.871 -8.067 -34.923 1.00 74.81 82 GLN A CA 1
ATOM 580 C C . GLN A 1 82 ? 19.561 -7.273 -36.207 1.00 74.81 82 GLN A C 1
ATOM 582 O O . GLN A 1 82 ? 18.371 -7.039 -36.465 1.00 74.81 82 GLN A O 1
ATOM 587 N N . PRO A 1 83 ? 20.557 -6.882 -37.032 1.00 79.31 83 PRO A N 1
ATOM 588 C CA . PRO A 1 83 ? 20.290 -6.228 -38.312 1.00 79.31 83 PRO A CA 1
ATOM 589 C C . PRO A 1 83 ? 19.429 -7.083 -39.250 1.00 79.31 83 PRO A C 1
ATOM 591 O O . PRO A 1 83 ? 18.424 -6.599 -39.773 1.00 79.31 83 PRO A O 1
ATOM 594 N N . SER A 1 84 ? 19.758 -8.367 -39.407 1.00 75.75 84 SER A N 1
ATOM 595 C CA . SER A 1 84 ? 19.013 -9.297 -40.261 1.00 75.75 84 SER A CA 1
ATOM 596 C C . SER A 1 84 ? 17.587 -9.516 -39.754 1.00 75.75 84 SER A C 1
ATOM 598 O O . SER A 1 84 ? 16.648 -9.501 -40.545 1.00 75.75 84 SER A O 1
ATOM 600 N N . CYS A 1 85 ? 17.401 -9.644 -38.436 1.00 76.69 85 CYS A N 1
ATOM 601 C CA . CYS A 1 85 ? 16.075 -9.747 -37.822 1.00 76.69 85 CYS A CA 1
ATOM 602 C C . CYS A 1 85 ? 15.194 -8.518 -38.102 1.00 76.69 85 CYS A C 1
ATOM 604 O O . CYS A 1 85 ? 14.016 -8.643 -38.437 1.00 76.69 85 CYS A O 1
ATOM 606 N N . SER A 1 86 ? 15.776 -7.321 -38.020 1.00 78.38 86 SER A N 1
ATOM 607 C CA . SER A 1 86 ? 15.052 -6.072 -38.274 1.00 78.38 86 SER A CA 1
ATOM 608 C C . SER A 1 86 ? 14.691 -5.903 -39.751 1.00 78.38 86 SER A C 1
ATOM 610 O O . SER A 1 86 ? 13.630 -5.367 -40.068 1.00 78.38 86 SER A O 1
ATOM 612 N N . ALA A 1 87 ? 15.528 -6.410 -40.663 1.00 75.75 87 ALA A N 1
ATOM 613 C CA . ALA A 1 87 ? 15.276 -6.365 -42.103 1.00 75.75 87 ALA A CA 1
ATOM 614 C C . ALA A 1 87 ? 14.002 -7.124 -42.526 1.00 75.75 87 ALA A C 1
ATOM 616 O O . ALA A 1 87 ? 13.408 -6.792 -43.551 1.00 75.75 87 ALA A O 1
ATOM 617 N N . VAL A 1 88 ? 13.549 -8.100 -41.727 1.00 77.12 88 VAL A N 1
ATOM 618 C CA . VAL A 1 88 ? 12.282 -8.831 -41.934 1.00 77.12 88 VAL A CA 1
ATOM 619 C C . VAL A 1 88 ? 11.152 -8.376 -41.007 1.00 77.12 88 VAL A C 1
ATOM 621 O O . VAL A 1 88 ? 10.150 -9.077 -40.875 1.00 77.12 88 VAL A O 1
ATOM 624 N N . ALA A 1 89 ? 11.304 -7.219 -40.357 1.00 79.25 89 ALA A N 1
ATOM 625 C CA . ALA A 1 89 ? 10.380 -6.704 -39.344 1.00 79.25 89 ALA A CA 1
ATOM 626 C C . ALA A 1 89 ? 10.174 -7.649 -38.137 1.00 79.25 89 ALA A C 1
ATOM 628 O O . ALA A 1 89 ? 9.111 -7.655 -37.517 1.00 79.25 89 ALA A O 1
ATOM 629 N N . GLY A 1 90 ? 11.188 -8.453 -37.803 1.00 79.69 90 GLY A N 1
ATOM 630 C CA . GLY A 1 90 ? 11.238 -9.218 -36.561 1.00 79.69 90 GLY A CA 1
ATOM 631 C C . GLY A 1 90 ? 11.691 -8.363 -35.373 1.00 79.69 90 GLY A C 1
ATOM 632 O O . GLY A 1 90 ? 12.259 -7.284 -35.534 1.00 79.69 90 GLY A O 1
ATOM 633 N N . LEU A 1 91 ? 11.452 -8.867 -34.163 1.00 86.62 91 LEU A N 1
ATOM 634 C CA . LEU A 1 91 ? 11.866 -8.248 -32.906 1.00 86.62 91 LEU A CA 1
ATOM 635 C C . LEU A 1 91 ? 13.090 -8.979 -32.354 1.00 86.62 91 LEU A C 1
ATOM 637 O O . LEU A 1 91 ? 13.066 -10.201 -32.191 1.00 86.62 91 LEU A O 1
ATOM 641 N N . TRP A 1 92 ? 14.153 -8.242 -32.033 1.00 82.00 92 TRP A N 1
ATOM 642 C CA . TRP A 1 92 ? 15.340 -8.827 -31.408 1.00 82.00 92 TRP A CA 1
ATOM 643 C C . TRP A 1 92 ? 15.149 -8.964 -29.894 1.00 82.00 92 TRP A C 1
ATOM 645 O O . TRP A 1 92 ? 14.778 -8.006 -29.215 1.00 82.00 92 TRP A O 1
ATOM 655 N N . TYR A 1 93 ? 15.394 -10.152 -29.342 1.00 84.00 93 TYR A N 1
ATOM 656 C CA . TYR A 1 93 ? 15.298 -10.405 -27.904 1.00 84.00 93 TYR A CA 1
ATOM 657 C C . TYR A 1 93 ? 16.239 -11.525 -27.468 1.00 84.00 93 TYR A C 1
ATOM 659 O O . TYR A 1 93 ? 16.181 -12.624 -28.009 1.00 84.00 93 TYR A O 1
ATOM 667 N N . LYS A 1 94 ? 17.082 -11.274 -26.454 1.00 81.94 94 LYS A N 1
ATOM 668 C CA . LYS A 1 94 ? 18.013 -12.270 -25.877 1.00 81.94 94 LYS A CA 1
ATOM 669 C C . LYS A 1 94 ? 18.764 -13.102 -26.939 1.00 81.94 94 LYS A C 1
ATOM 671 O O . LYS A 1 94 ? 18.839 -14.321 -26.830 1.00 81.94 94 LYS A O 1
ATOM 676 N N . ASN A 1 95 ? 19.329 -12.433 -27.946 1.00 78.06 95 ASN A N 1
ATOM 677 C CA . ASN A 1 95 ? 20.056 -13.045 -29.070 1.00 78.06 95 ASN A CA 1
ATOM 678 C C . ASN A 1 95 ? 19.219 -13.985 -29.957 1.00 78.06 95 ASN A C 1
ATOM 680 O O . ASN A 1 95 ? 19.750 -14.926 -30.542 1.00 78.06 95 ASN A O 1
ATOM 684 N N . ALA A 1 96 ? 17.917 -13.732 -30.061 1.00 80.88 96 ALA A N 1
ATOM 685 C CA . ALA A 1 96 ? 17.021 -14.430 -30.968 1.00 80.88 96 ALA A CA 1
ATOM 686 C C . ALA A 1 96 ? 16.093 -13.442 -31.684 1.00 80.88 96 ALA A C 1
ATOM 688 O O . ALA A 1 96 ? 15.713 -12.409 -31.126 1.00 80.88 96 ALA A O 1
ATOM 689 N N . CYS A 1 97 ? 15.694 -13.794 -32.905 1.00 82.19 97 CYS A N 1
ATOM 690 C CA . CYS A 1 97 ? 14.666 -13.082 -33.650 1.00 82.19 97 CYS A CA 1
ATOM 691 C C . CYS A 1 97 ? 13.296 -13.722 -33.418 1.00 82.19 97 CYS A C 1
ATOM 693 O O . CYS A 1 97 ? 13.119 -14.925 -33.627 1.00 82.19 97 CYS A O 1
ATOM 695 N N . ILE A 1 98 ? 12.325 -12.926 -32.980 1.00 82.81 98 ILE A N 1
ATOM 696 C CA . ILE A 1 98 ? 10.977 -13.386 -32.632 1.00 82.81 98 ILE A CA 1
ATOM 697 C C . ILE A 1 98 ? 9.913 -12.489 -33.263 1.00 82.81 98 ILE A C 1
ATOM 699 O O . ILE A 1 98 ? 10.180 -11.353 -33.641 1.00 82.81 98 ILE A O 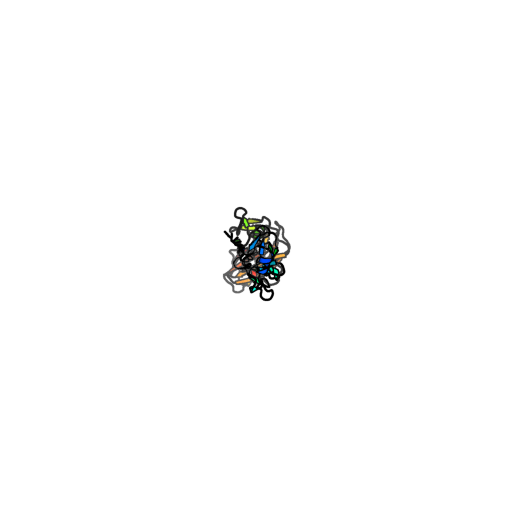1
ATOM 703 N N . SER A 1 99 ? 8.686 -12.993 -33.381 1.00 84.69 99 SER A N 1
ATOM 704 C CA . SER A 1 99 ? 7.567 -12.244 -33.970 1.00 84.69 99 SER A CA 1
ATOM 705 C C . SER A 1 99 ? 6.803 -11.384 -32.959 1.00 84.69 99 SER A C 1
ATOM 707 O O . SER A 1 99 ? 6.027 -10.521 -33.354 1.00 84.69 99 SER A O 1
ATOM 709 N N . ALA A 1 100 ? 6.963 -11.641 -31.657 1.00 84.75 100 ALA A N 1
ATOM 710 C CA . ALA A 1 100 ? 6.268 -10.935 -30.583 1.00 84.75 100 ALA A CA 1
ATOM 711 C C . ALA A 1 100 ? 7.071 -11.006 -29.280 1.00 84.75 100 ALA A C 1
ATOM 713 O O . ALA A 1 100 ? 7.693 -12.029 -28.998 1.00 84.75 100 ALA A O 1
ATOM 714 N N . CYS A 1 101 ? 7.022 -9.951 -28.467 1.00 80.94 101 CYS A N 1
ATOM 715 C CA . CYS A 1 101 ? 7.715 -9.929 -27.183 1.00 80.94 101 CYS A CA 1
ATOM 716 C C . CYS A 1 101 ? 7.055 -10.863 -26.154 1.00 80.94 101 CYS A C 1
ATOM 718 O O . CYS A 1 101 ? 5.828 -10.867 -26.028 1.00 80.94 101 CYS A O 1
ATOM 720 N N . PRO A 1 102 ? 7.840 -11.635 -25.379 1.00 75.69 102 PRO A N 1
ATOM 721 C CA . PRO A 1 102 ? 7.301 -12.408 -24.269 1.00 75.69 102 PRO A CA 1
ATOM 722 C C . PRO A 1 102 ? 6.873 -11.464 -23.143 1.00 75.69 102 PRO A C 1
ATOM 724 O O . PRO A 1 102 ? 7.651 -10.608 -22.728 1.00 75.69 102 PRO A O 1
ATOM 727 N N . ALA A 1 103 ? 5.664 -11.632 -22.606 1.00 67.88 103 ALA A N 1
ATOM 728 C CA . ALA A 1 103 ? 5.229 -10.860 -21.444 1.00 67.88 103 ALA A CA 1
ATOM 729 C C . ALA A 1 103 ? 6.187 -11.094 -20.250 1.00 67.88 103 ALA A C 1
ATOM 731 O O . ALA A 1 103 ? 6.578 -12.239 -20.006 1.00 67.88 103 ALA A O 1
ATOM 732 N N . PRO A 1 104 ? 6.583 -10.045 -19.502 1.00 66.88 104 PRO A N 1
ATOM 733 C CA . PRO A 1 104 ? 6.036 -8.685 -19.524 1.00 66.88 104 PRO A CA 1
ATOM 734 C C . PRO A 1 104 ? 6.759 -7.691 -20.463 1.00 66.88 104 PRO A C 1
ATOM 736 O O . PRO A 1 104 ? 6.555 -6.492 -20.320 1.00 66.88 104 PRO A O 1
ATOM 739 N N . ALA A 1 105 ? 7.615 -8.133 -21.393 1.00 72.31 105 ALA A N 1
ATOM 740 C CA . ALA A 1 105 ? 8.384 -7.242 -22.272 1.00 72.31 105 ALA A CA 1
ATOM 741 C C . ALA A 1 105 ? 7.507 -6.429 -23.248 1.00 72.31 105 ALA A C 1
ATOM 743 O O . ALA A 1 105 ? 6.517 -6.931 -23.780 1.00 72.31 105 ALA A O 1
ATOM 744 N N . GLY A 1 106 ? 7.912 -5.182 -23.509 1.00 78.31 106 GLY A N 1
ATOM 745 C CA . GLY A 1 106 ? 7.336 -4.280 -24.510 1.00 78.31 106 GLY A CA 1
ATOM 746 C C . GLY A 1 106 ? 8.257 -4.074 -25.718 1.00 78.31 106 GLY A C 1
ATOM 747 O O . GLY A 1 106 ? 9.371 -4.591 -25.752 1.00 78.31 106 GLY A O 1
ATOM 748 N N . ILE A 1 107 ? 7.799 -3.309 -26.711 1.00 80.38 107 ILE A N 1
ATOM 749 C CA . ILE A 1 107 ? 8.574 -2.961 -27.915 1.00 80.38 107 ILE A CA 1
ATOM 750 C C . ILE A 1 107 ? 9.258 -1.605 -27.701 1.00 80.38 107 ILE A C 1
ATOM 752 O O . ILE A 1 107 ? 8.621 -0.661 -27.236 1.00 80.38 107 ILE A O 1
ATOM 756 N N . GLY A 1 108 ? 10.533 -1.497 -28.068 1.00 79.38 108 GLY A N 1
ATOM 757 C CA . GLY A 1 108 ? 11.293 -0.246 -28.054 1.00 79.38 108 GLY A CA 1
ATOM 758 C C . GLY A 1 108 ? 12.258 -0.124 -29.224 1.00 79.38 108 GLY A C 1
ATOM 759 O O . GLY A 1 108 ? 12.448 -1.074 -29.981 1.00 79.38 108 GLY A O 1
ATOM 760 N N . LEU A 1 109 ? 12.874 1.051 -29.353 1.00 79.44 109 LEU A N 1
ATOM 761 C CA . LEU A 1 109 ? 13.951 1.315 -30.306 1.00 79.44 109 LEU A CA 1
ATOM 762 C C . LEU A 1 109 ? 15.303 1.196 -29.595 1.00 79.44 109 LEU A C 1
ATOM 764 O O . LEU A 1 109 ? 15.487 1.748 -28.511 1.00 79.44 109 LEU A O 1
ATOM 768 N N . ALA A 1 110 ? 16.241 0.474 -30.203 1.00 68.06 110 ALA A N 1
ATOM 769 C CA . ALA A 1 110 ? 17.632 0.399 -29.774 1.00 68.06 110 ALA A CA 1
ATOM 770 C C . ALA A 1 110 ? 18.544 0.951 -30.869 1.00 68.06 110 ALA A C 1
ATOM 772 O O . ALA A 1 110 ? 18.368 0.628 -32.043 1.00 68.06 110 ALA A O 1
ATOM 773 N N . VAL A 1 111 ? 19.532 1.749 -30.469 1.00 72.56 111 VAL A N 1
ATOM 774 C CA . VAL A 1 111 ? 20.569 2.278 -31.361 1.00 72.56 111 VAL A CA 1
ATOM 775 C C . VAL A 1 111 ? 21.726 1.277 -31.403 1.00 72.56 111 VAL A C 1
ATOM 777 O O . VAL A 1 111 ? 22.127 0.764 -30.356 1.00 72.56 111 VAL A O 1
ATOM 780 N N . ALA A 1 112 ? 22.249 0.966 -32.591 1.00 58.78 112 ALA A N 1
ATOM 781 C CA . ALA A 1 112 ? 23.453 0.147 -32.725 1.00 58.78 112 ALA A CA 1
ATOM 782 C C . ALA A 1 112 ? 24.675 0.834 -32.090 1.00 58.78 112 ALA A C 1
ATOM 784 O O . ALA A 1 112 ? 24.698 2.052 -31.919 1.00 58.78 112 ALA A O 1
ATOM 785 N N . GLU A 1 113 ? 25.725 0.063 -31.794 1.00 51.78 113 GLU A N 1
ATOM 786 C CA . GLU A 1 113 ? 26.988 0.600 -31.257 1.00 51.78 113 GLU A CA 1
ATOM 787 C C . GLU A 1 113 ? 27.653 1.633 -32.186 1.00 51.78 113 GLU A C 1
ATOM 789 O O . GLU A 1 113 ? 28.427 2.466 -31.720 1.00 51.78 113 GLU A O 1
ATOM 794 N N . ASP A 1 114 ? 27.324 1.620 -33.482 1.00 59.69 114 ASP A N 1
ATOM 795 C CA . ASP A 1 114 ? 27.782 2.617 -34.453 1.00 59.69 114 ASP A CA 1
ATOM 796 C C . ASP A 1 114 ? 27.037 3.963 -34.363 1.00 59.69 114 ASP A C 1
ATOM 798 O O . ASP A 1 114 ? 27.447 4.927 -35.006 1.00 59.69 114 ASP A O 1
ATOM 802 N N . GLY A 1 115 ? 25.981 4.058 -33.545 1.00 56.94 115 GLY A N 1
ATOM 803 C CA . GLY A 1 115 ? 25.245 5.289 -33.253 1.00 56.94 115 GLY A CA 1
ATOM 804 C C . GLY A 1 115 ? 24.370 5.815 -34.394 1.00 56.94 115 GLY A C 1
ATOM 805 O O . GLY A 1 115 ? 23.759 6.871 -34.238 1.00 56.94 115 GLY A O 1
ATOM 806 N N . VAL A 1 116 ? 24.314 5.119 -35.534 1.00 61.50 116 VAL A N 1
ATOM 807 C CA . VAL A 1 116 ? 23.667 5.618 -36.762 1.00 61.50 116 VAL A CA 1
ATOM 808 C C . VAL A 1 116 ? 22.415 4.818 -37.124 1.00 61.50 116 VAL A C 1
ATOM 810 O O . VAL A 1 116 ? 21.536 5.344 -37.806 1.00 61.50 116 VAL A O 1
ATOM 813 N N . THR A 1 117 ? 22.287 3.578 -36.644 1.00 63.53 117 THR A N 1
ATOM 814 C CA . THR A 1 117 ? 21.174 2.693 -37.023 1.00 63.53 117 THR A CA 1
ATOM 815 C C . THR A 1 117 ? 20.256 2.377 -35.842 1.00 63.53 117 THR A C 1
ATOM 817 O O . THR A 1 117 ? 20.729 1.981 -34.777 1.00 63.53 117 THR A O 1
ATOM 820 N N . GLU A 1 118 ? 18.940 2.512 -36.035 1.00 74.12 118 GLU A N 1
ATOM 821 C CA . GLU A 1 118 ? 17.905 2.165 -35.051 1.00 74.12 118 GLU A CA 1
ATOM 822 C C . GLU A 1 118 ? 17.176 0.865 -35.426 1.00 74.12 118 GLU A C 1
ATOM 824 O O . GLU A 1 118 ? 16.827 0.641 -36.586 1.00 74.12 118 GLU A O 1
ATOM 829 N N . TYR A 1 119 ? 16.905 0.022 -34.428 1.00 76.00 119 TYR A N 1
ATOM 830 C CA . TYR A 1 119 ? 16.241 -1.275 -34.579 1.00 76.00 119 TYR A CA 1
ATOM 831 C C . TYR A 1 119 ? 15.110 -1.447 -33.567 1.00 76.00 119 TYR A C 1
ATOM 833 O O . TYR A 1 119 ? 15.199 -0.948 -32.444 1.00 76.00 119 TYR A O 1
ATOM 841 N N . GLN A 1 120 ? 14.080 -2.222 -33.915 1.00 79.38 120 GLN A N 1
ATOM 842 C CA . GLN A 1 120 ? 13.061 -2.629 -32.947 1.00 79.38 120 GLN A CA 1
ATOM 843 C C . GLN A 1 120 ? 13.566 -3.789 -32.079 1.00 79.38 120 GLN A C 1
ATOM 845 O O . GLN A 1 120 ? 14.073 -4.797 -32.572 1.00 79.38 120 GLN A O 1
ATOM 850 N N . THR A 1 121 ? 13.406 -3.655 -30.766 1.00 82.00 121 THR A N 1
ATOM 851 C CA . THR A 1 121 ? 13.835 -4.643 -29.773 1.00 82.00 121 THR A CA 1
ATOM 852 C C . THR A 1 121 ? 12.748 -4.876 -28.734 1.00 82.00 121 THR A C 1
ATOM 854 O O . THR A 1 121 ? 11.936 -3.989 -28.452 1.00 82.00 121 THR A O 1
ATOM 857 N N . CYS A 1 122 ? 12.743 -6.063 -28.135 1.00 80.81 122 CYS A N 1
ATOM 858 C CA . CYS A 1 122 ? 11.943 -6.305 -26.945 1.00 80.81 122 CYS A CA 1
ATOM 859 C C . CYS A 1 122 ? 12.687 -5.800 -25.710 1.00 80.81 122 CYS A C 1
ATOM 861 O O . CYS A 1 122 ? 13.734 -6.325 -25.327 1.00 80.81 122 CYS A O 1
ATOM 863 N N . ILE A 1 123 ? 12.107 -4.806 -25.051 1.00 71.12 123 ILE A N 1
ATOM 864 C CA . ILE A 1 123 ? 12.585 -4.260 -23.785 1.00 71.12 123 ILE A CA 1
ATOM 865 C C . ILE A 1 123 ? 11.779 -4.874 -22.654 1.00 71.12 123 ILE A C 1
ATOM 867 O O . ILE A 1 123 ? 10.552 -4.792 -22.623 1.00 71.12 123 ILE A O 1
ATOM 871 N N . LEU A 1 124 ? 12.474 -5.480 -21.694 1.00 63.06 124 LEU A N 1
ATOM 872 C CA . LEU A 1 124 ? 11.841 -5.773 -20.417 1.00 63.06 124 LEU A CA 1
ATOM 873 C C . LEU A 1 124 ? 11.412 -4.438 -19.793 1.00 63.06 124 LEU A C 1
ATOM 875 O O . LEU A 1 124 ? 12.208 -3.492 -19.826 1.00 63.06 124 LEU A O 1
ATOM 879 N N . PRO A 1 125 ? 10.195 -4.337 -19.232 1.00 59.88 125 PRO A N 1
ATOM 880 C CA . PRO A 1 125 ? 9.849 -3.187 -18.420 1.00 59.88 125 PRO A CA 1
ATOM 881 C C . PRO A 1 125 ? 10.927 -3.060 -17.350 1.00 59.88 125 PRO A C 1
ATOM 883 O O . PRO A 1 125 ? 11.356 -4.065 -16.769 1.00 59.88 125 PRO A O 1
ATOM 886 N N . ALA A 1 126 ? 11.410 -1.834 -17.139 1.00 57.19 126 ALA A N 1
ATOM 887 C CA . ALA A 1 126 ? 12.265 -1.561 -15.998 1.00 57.19 126 ALA A CA 1
ATOM 888 C C . ALA A 1 126 ? 11.553 -2.138 -14.774 1.00 57.19 126 ALA A C 1
ATOM 890 O O . ALA A 1 126 ? 10.369 -1.856 -14.589 1.00 57.19 126 ALA A O 1
ATOM 891 N N . ALA A 1 127 ? 12.233 -3.004 -14.014 1.00 57.44 127 ALA A N 1
ATOM 892 C CA . ALA A 1 127 ? 11.649 -3.579 -12.812 1.00 57.44 127 ALA A CA 1
ATOM 893 C C . ALA A 1 127 ? 11.098 -2.421 -11.978 1.00 57.44 127 ALA A C 1
ATOM 895 O O . ALA A 1 127 ? 11.853 -1.518 -11.603 1.00 57.44 127 ALA A O 1
ATOM 896 N N . GLU A 1 128 ? 9.777 -2.389 -11.796 1.00 61.84 128 GLU A N 1
ATOM 897 C CA . GLU A 1 128 ? 9.161 -1.337 -11.009 1.00 61.84 128 GLU A CA 1
ATOM 898 C C . GLU A 1 128 ? 9.746 -1.434 -9.606 1.00 61.84 128 GLU A C 1
ATOM 900 O O . GLU A 1 128 ? 9.818 -2.511 -9.011 1.00 61.84 128 GLU A O 1
ATOM 905 N N . CYS A 1 129 ? 10.246 -0.302 -9.121 1.00 72.62 129 CYS A N 1
ATOM 906 C CA . CYS A 1 129 ? 10.771 -0.190 -7.773 1.00 72.62 129 CYS A CA 1
ATOM 907 C C . CYS A 1 129 ? 9.750 -0.762 -6.780 1.00 72.62 129 CYS A C 1
ATOM 909 O O . CYS A 1 129 ? 8.577 -0.393 -6.812 1.00 72.62 129 CYS A O 1
ATOM 911 N N . ASN A 1 130 ? 10.200 -1.671 -5.915 1.00 75.38 130 ASN A N 1
ATOM 912 C CA . ASN A 1 130 ? 9.368 -2.365 -4.939 1.00 75.38 130 ASN A CA 1
ATOM 913 C C . ASN A 1 130 ? 9.909 -2.131 -3.523 1.00 75.38 130 ASN A C 1
ATOM 915 O O . ASN A 1 130 ? 11.095 -2.319 -3.265 1.00 75.38 130 ASN A O 1
ATOM 919 N N . LYS A 1 131 ? 9.025 -1.791 -2.577 1.00 75.12 131 LYS A N 1
ATOM 920 C CA . LYS A 1 131 ? 9.367 -1.596 -1.158 1.00 75.12 131 LYS A CA 1
ATOM 921 C C . LYS A 1 131 ? 10.020 -2.832 -0.520 1.00 75.12 131 LYS A C 1
ATOM 923 O O . LYS A 1 131 ? 10.887 -2.685 0.337 1.00 75.12 131 LYS A O 1
ATOM 928 N N . ASN A 1 132 ? 9.623 -4.030 -0.953 1.00 72.44 132 ASN A N 1
ATOM 929 C CA . ASN A 1 132 ? 10.132 -5.308 -0.443 1.00 72.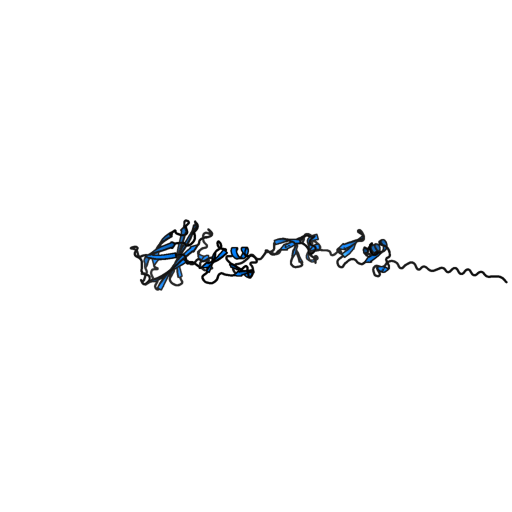44 132 ASN A CA 1
ATOM 930 C C . ASN A 1 132 ? 11.463 -5.733 -1.085 1.00 72.44 132 ASN A C 1
ATOM 932 O O . ASN A 1 132 ? 12.104 -6.660 -0.599 1.00 72.44 132 ASN A O 1
ATOM 936 N N . ASP A 1 133 ? 11.890 -5.047 -2.147 1.00 73.81 133 ASP A N 1
ATOM 937 C CA . ASP A 1 133 ? 13.216 -5.188 -2.745 1.00 73.81 133 ASP A CA 1
ATOM 938 C C . ASP A 1 133 ? 13.824 -3.794 -2.982 1.00 73.81 133 ASP A C 1
ATOM 940 O O . ASP A 1 133 ? 13.830 -3.296 -4.112 1.00 73.81 133 ASP A O 1
ATOM 944 N N . PRO A 1 134 ? 14.348 -3.132 -1.934 1.00 75.62 134 PRO A N 1
ATOM 945 C CA . PRO A 1 134 ? 14.929 -1.793 -2.040 1.00 75.62 134 PRO A CA 1
ATOM 946 C C . PRO A 1 134 ? 16.036 -1.662 -3.100 1.00 75.62 134 PRO A C 1
ATOM 948 O O . PRO A 1 134 ? 16.284 -0.563 -3.594 1.00 75.62 134 PRO A O 1
ATOM 951 N N . ALA A 1 135 ? 16.698 -2.765 -3.474 1.00 77.06 135 ALA A N 1
ATOM 952 C CA . ALA A 1 135 ? 17.757 -2.777 -4.482 1.00 77.06 135 ALA A CA 1
ATOM 953 C C . ALA A 1 135 ? 17.225 -2.645 -5.925 1.00 77.06 135 ALA A C 1
ATOM 955 O O . ALA A 1 135 ? 17.982 -2.268 -6.835 1.00 77.06 135 ALA A O 1
ATOM 956 N N . SER A 1 136 ? 15.934 -2.923 -6.141 1.00 75.00 136 SER A N 1
ATOM 957 C CA . SER A 1 136 ? 15.248 -2.736 -7.428 1.00 75.00 136 SER A CA 1
ATOM 958 C C . SER A 1 136 ? 15.144 -1.258 -7.833 1.00 75.00 136 SER A C 1
ATOM 960 O O . SER A 1 136 ? 15.151 -0.923 -9.016 1.00 75.00 136 SER A O 1
ATOM 962 N N . CYS A 1 137 ? 15.134 -0.353 -6.859 1.00 81.19 137 CYS A N 1
ATOM 963 C CA . CYS A 1 137 ? 14.942 1.077 -7.043 1.00 81.19 137 CYS A CA 1
ATOM 964 C C . CYS A 1 137 ? 16.268 1.784 -7.389 1.00 81.19 137 CYS A C 1
ATOM 966 O O . CYS A 1 137 ? 17.240 1.715 -6.638 1.00 81.19 137 CYS A O 1
ATOM 968 N N . LYS A 1 138 ? 16.328 2.468 -8.542 1.00 81.75 138 LYS A N 1
ATOM 969 C CA . LYS A 1 138 ? 17.573 3.071 -9.076 1.00 81.75 138 LYS A CA 1
ATOM 970 C C . LYS A 1 138 ? 17.681 4.590 -8.936 1.00 81.75 138 LYS A C 1
ATOM 972 O O . LYS A 1 138 ? 18.731 5.149 -9.241 1.00 81.75 138 LYS A O 1
ATOM 977 N N . THR A 1 139 ? 16.620 5.260 -8.497 1.00 82.44 139 THR A N 1
ATOM 978 C CA . THR A 1 139 ? 16.586 6.719 -8.329 1.00 82.44 139 THR A CA 1
ATOM 979 C C . THR A 1 139 ? 15.948 7.089 -6.998 1.00 82.44 139 THR A C 1
ATOM 981 O O . THR A 1 139 ? 15.102 6.352 -6.487 1.00 82.44 139 THR A O 1
ATOM 984 N N . GLY A 1 140 ? 16.302 8.263 -6.465 1.00 80.75 140 GLY A N 1
ATOM 985 C CA . GLY A 1 140 ? 15.684 8.774 -5.242 1.00 80.75 140 GLY A CA 1
ATOM 986 C C . GLY A 1 140 ? 14.169 8.936 -5.368 1.00 80.75 140 GLY A C 1
ATOM 987 O O . GLY A 1 140 ? 13.434 8.546 -4.466 1.00 80.75 140 GLY A O 1
ATOM 988 N N . ASP A 1 141 ? 13.676 9.401 -6.519 1.00 81.38 141 ASP A N 1
ATOM 989 C CA . ASP A 1 141 ? 12.232 9.507 -6.769 1.00 81.38 141 ASP A CA 1
ATOM 990 C C . ASP A 1 141 ? 11.528 8.146 -6.770 1.00 81.38 141 ASP A C 1
ATOM 992 O O . ASP A 1 141 ? 10.399 8.042 -6.292 1.00 81.38 141 ASP A O 1
ATOM 996 N N . ALA A 1 142 ? 12.188 7.095 -7.267 1.00 79.94 142 ALA A N 1
ATOM 997 C CA . ALA A 1 142 ? 11.649 5.743 -7.205 1.00 79.94 142 ALA A CA 1
ATOM 998 C C . ALA A 1 142 ? 11.560 5.250 -5.751 1.00 79.94 142 ALA A C 1
ATOM 1000 O O . ALA A 1 142 ? 10.496 4.784 -5.353 1.00 79.94 142 ALA A O 1
ATOM 1001 N N . CYS A 1 143 ? 12.612 5.432 -4.939 1.00 82.12 143 CYS A N 1
ATOM 1002 C CA . CYS A 1 143 ? 12.586 5.081 -3.510 1.00 82.12 143 CYS A CA 1
ATOM 1003 C C . CYS A 1 143 ? 11.464 5.808 -2.763 1.00 82.12 143 CYS A C 1
ATOM 1005 O O . CYS A 1 143 ? 10.681 5.191 -2.041 1.00 82.12 143 CYS A O 1
ATOM 1007 N N . ASN A 1 144 ? 11.369 7.123 -2.969 1.00 82.44 144 ASN A N 1
ATOM 1008 C CA . ASN A 1 144 ? 10.427 7.971 -2.252 1.00 82.44 144 ASN A CA 1
ATOM 1009 C C . ASN A 1 144 ? 8.976 7.597 -2.593 1.00 82.44 144 ASN A C 1
ATOM 1011 O O . ASN A 1 144 ? 8.123 7.592 -1.709 1.00 82.44 144 ASN A O 1
ATOM 1015 N N . LYS A 1 145 ? 8.693 7.216 -3.851 1.00 77.00 145 LYS A N 1
ATOM 1016 C CA . LYS A 1 145 ? 7.363 6.744 -4.279 1.00 77.00 145 LYS A CA 1
ATOM 1017 C C . LYS A 1 145 ? 6.896 5.490 -3.541 1.00 77.00 145 LYS A C 1
ATOM 1019 O O . LYS A 1 145 ? 5.700 5.347 -3.311 1.00 77.00 145 LYS A O 1
ATOM 1024 N N . VAL A 1 146 ? 7.814 4.598 -3.175 1.00 74.88 146 VAL A N 1
ATOM 1025 C CA . VAL A 1 146 ? 7.498 3.355 -2.447 1.00 74.88 146 VAL A CA 1
ATOM 1026 C C . VAL A 1 146 ? 7.694 3.478 -0.933 1.00 74.88 146 VAL A C 1
ATOM 1028 O O . VAL A 1 146 ? 7.627 2.482 -0.212 1.00 74.88 146 VAL A O 1
ATOM 1031 N N . GLY A 1 147 ? 7.920 4.696 -0.432 1.00 77.12 147 GLY A N 1
ATOM 1032 C CA . GLY A 1 147 ? 8.064 4.971 0.996 1.00 77.12 147 GLY A CA 1
ATOM 1033 C C . GLY A 1 147 ? 9.382 4.476 1.594 1.00 77.12 147 GLY A C 1
ATOM 1034 O O . GLY A 1 147 ? 9.394 3.999 2.729 1.00 77.12 147 GLY A O 1
ATOM 1035 N N . LEU A 1 148 ? 10.472 4.536 0.825 1.00 83.81 148 LEU A N 1
ATOM 1036 C CA . LEU A 1 148 ? 11.829 4.231 1.277 1.00 83.81 148 LEU A CA 1
ATOM 1037 C C . LEU A 1 148 ? 12.690 5.495 1.297 1.00 83.81 148 LEU A C 1
ATOM 1039 O O . LEU A 1 148 ? 12.546 6.372 0.449 1.00 83.81 148 LEU A O 1
ATOM 1043 N N . LEU A 1 149 ? 13.645 5.544 2.224 1.00 88.88 149 LEU A N 1
ATOM 1044 C CA . LEU A 1 149 ? 14.610 6.630 2.318 1.00 88.88 149 LEU A CA 1
ATOM 1045 C C . LEU A 1 149 ? 15.699 6.470 1.256 1.00 88.88 149 LEU A C 1
ATOM 1047 O O . LEU A 1 149 ? 16.394 5.454 1.228 1.00 88.88 149 LEU A O 1
ATOM 1051 N N . TRP A 1 150 ? 15.902 7.495 0.432 1.00 90.50 150 TRP A N 1
ATOM 1052 C CA . TRP A 1 150 ? 17.060 7.579 -0.454 1.00 90.50 150 TRP A CA 1
ATOM 1053 C C . TRP A 1 150 ? 18.261 8.197 0.257 1.00 90.50 150 TRP A C 1
ATOM 1055 O O . TRP A 1 150 ? 18.163 9.272 0.846 1.00 90.50 150 TRP A O 1
ATOM 1065 N N . THR A 1 151 ? 19.416 7.539 0.158 1.00 85.19 151 THR A N 1
ATOM 1066 C CA . THR A 1 151 ? 20.679 8.082 0.669 1.00 85.19 151 THR A CA 1
ATOM 1067 C C . THR A 1 151 ? 21.577 8.500 -0.491 1.00 85.19 151 THR A C 1
ATOM 1069 O O . THR A 1 151 ? 22.095 7.646 -1.206 1.00 85.19 151 THR A O 1
ATOM 1072 N N . GLU A 1 152 ? 21.829 9.802 -0.651 1.00 82.31 152 GLU A N 1
ATOM 1073 C CA . GLU A 1 152 ? 22.680 10.317 -1.741 1.00 82.31 152 GLU A CA 1
ATOM 1074 C C . GLU A 1 152 ? 24.127 9.806 -1.678 1.00 82.31 152 GLU A C 1
ATOM 1076 O O . GLU A 1 152 ? 24.730 9.504 -2.706 1.00 82.31 152 GLU A O 1
ATOM 1081 N N . ALA A 1 153 ? 24.682 9.648 -0.472 1.00 82.56 153 ALA A N 1
ATOM 1082 C CA . ALA A 1 153 ? 26.067 9.211 -0.285 1.00 82.56 153 ALA A CA 1
ATOM 1083 C C . ALA A 1 153 ? 26.330 7.787 -0.808 1.00 82.56 153 ALA A C 1
ATOM 1085 O O . ALA A 1 153 ? 27.422 7.491 -1.284 1.00 82.56 153 ALA A O 1
ATOM 1086 N N . THR A 1 154 ? 25.334 6.907 -0.714 1.00 81.31 154 THR A N 1
ATOM 1087 C CA . THR A 1 154 ? 25.452 5.485 -1.064 1.00 81.31 154 THR A CA 1
ATOM 1088 C C . THR A 1 154 ? 24.612 5.099 -2.280 1.00 81.31 154 THR A C 1
ATOM 1090 O O . THR A 1 154 ? 24.787 4.000 -2.798 1.00 81.31 154 THR A O 1
ATOM 1093 N N . ARG A 1 155 ? 23.736 5.994 -2.763 1.00 82.94 155 ARG A N 1
ATOM 1094 C CA . ARG A 1 155 ? 22.798 5.782 -3.879 1.00 82.94 155 ARG A CA 1
ATOM 1095 C C . ARG A 1 155 ? 21.982 4.493 -3.747 1.00 82.94 155 ARG A C 1
ATOM 1097 O O . ARG A 1 155 ? 21.792 3.758 -4.715 1.00 82.94 155 ARG A O 1
ATOM 1104 N N . VAL A 1 156 ? 21.512 4.222 -2.533 1.00 83.44 156 VAL A N 1
ATOM 1105 C CA . VAL A 1 156 ? 20.650 3.076 -2.218 1.00 83.44 156 VAL A CA 1
ATOM 1106 C C . VAL A 1 156 ? 19.406 3.533 -1.465 1.00 83.44 156 VAL A C 1
ATOM 1108 O O . VAL A 1 156 ? 19.448 4.521 -0.723 1.00 83.44 156 VAL A O 1
ATOM 1111 N N . CYS A 1 157 ? 18.303 2.803 -1.647 1.00 84.81 157 CYS A N 1
ATOM 1112 C CA . CYS A 1 157 ? 17.133 2.949 -0.792 1.00 84.81 157 CYS A CA 1
ATOM 1113 C C . CYS A 1 157 ? 17.307 2.124 0.485 1.00 84.81 157 CYS A C 1
ATOM 1115 O O . CYS A 1 157 ? 17.809 0.998 0.447 1.00 84.81 157 CYS A O 1
ATOM 1117 N N . ALA A 1 158 ? 16.815 2.647 1.598 1.00 84.62 158 ALA A N 1
ATOM 1118 C CA . ALA A 1 158 ? 16.752 1.935 2.860 1.00 84.62 158 ALA A CA 1
ATOM 1119 C C . ALA A 1 158 ? 15.360 2.058 3.475 1.00 84.62 158 ALA A C 1
ATOM 1121 O O . ALA A 1 158 ? 14.646 3.045 3.282 1.00 84.62 158 ALA A O 1
ATOM 1122 N N . VAL A 1 159 ? 14.987 1.043 4.248 1.00 82.31 159 VAL A N 1
ATOM 1123 C CA . VAL A 1 159 ? 13.864 1.161 5.176 1.00 82.31 159 VAL A CA 1
ATOM 1124 C C . VAL A 1 159 ? 14.240 2.128 6.295 1.00 82.31 159 VAL A C 1
ATOM 1126 O O . VAL A 1 159 ? 15.404 2.214 6.693 1.00 82.31 159 VAL A O 1
ATOM 1129 N N . CYS A 1 160 ? 13.251 2.859 6.800 1.00 81.19 160 CYS A N 1
ATOM 1130 C CA . CYS A 1 160 ? 13.453 3.706 7.964 1.00 81.19 160 CYS A CA 1
ATOM 1131 C C . CYS A 1 160 ? 13.852 2.877 9.190 1.00 81.19 160 CYS A C 1
ATOM 1133 O O . CYS A 1 160 ? 13.477 1.711 9.331 1.00 81.19 160 CYS A O 1
ATOM 1135 N N . ALA A 1 161 ? 14.640 3.490 10.073 1.00 80.38 161 ALA A N 1
ATOM 1136 C CA . ALA A 1 161 ? 15.047 2.858 11.317 1.00 80.38 161 ALA A CA 1
ATOM 1137 C C . ALA A 1 161 ? 13.820 2.548 12.189 1.00 80.38 161 ALA A C 1
ATOM 1139 O O . ALA A 1 161 ? 12.791 3.225 12.109 1.00 80.38 161 ALA A O 1
ATOM 1140 N N . ALA A 1 162 ? 13.937 1.545 13.059 1.00 71.62 162 ALA A N 1
ATOM 1141 C CA . ALA A 1 162 ? 12.873 1.203 13.997 1.00 71.62 162 ALA A CA 1
ATOM 1142 C C . ALA A 1 162 ? 12.429 2.438 14.808 1.00 71.62 162 ALA A C 1
ATOM 1144 O O . ALA A 1 162 ? 13.263 3.171 15.338 1.00 71.62 162 ALA A O 1
ATOM 1145 N N . GLY A 1 163 ? 11.115 2.666 14.897 1.00 58.34 163 GLY A N 1
ATOM 1146 C CA . GLY A 1 163 ? 10.548 3.850 15.556 1.00 58.34 163 GLY A CA 1
ATOM 1147 C C . GLY A 1 163 ? 10.497 5.115 14.688 1.00 58.34 163 GLY A C 1
ATOM 1148 O O . GLY A 1 163 ? 10.121 6.172 15.193 1.00 58.34 163 GLY A O 1
ATOM 1149 N N . THR A 1 164 ? 10.832 5.024 13.398 1.00 74.75 164 THR A N 1
ATOM 1150 C CA . THR A 1 164 ? 10.668 6.104 12.410 1.00 74.75 164 THR A CA 1
ATOM 1151 C C . THR A 1 164 ? 9.864 5.621 11.197 1.00 74.75 164 THR A C 1
ATOM 1153 O O . THR A 1 164 ? 9.913 4.440 10.858 1.00 74.75 164 THR A O 1
ATOM 1156 N N . GLU A 1 165 ? 9.122 6.515 10.544 1.00 78.06 165 GLU A N 1
ATOM 1157 C CA . GLU A 1 165 ? 8.400 6.251 9.292 1.00 78.06 165 GLU A CA 1
ATOM 1158 C C . GLU A 1 165 ? 8.849 7.219 8.193 1.00 78.06 165 GLU A C 1
ATOM 1160 O O . GLU A 1 165 ? 9.292 8.332 8.480 1.00 78.06 165 GLU A O 1
ATOM 1165 N N . PHE A 1 166 ? 8.771 6.791 6.930 1.00 81.75 166 PHE A N 1
ATOM 1166 C CA . PHE A 1 166 ? 9.104 7.663 5.807 1.00 81.75 166 PHE A CA 1
ATOM 1167 C C . PHE A 1 166 ? 7.978 8.670 5.594 1.00 81.75 166 PHE A C 1
ATOM 1169 O O . PHE A 1 166 ? 6.836 8.293 5.332 1.00 81.75 166 PHE A O 1
ATOM 1176 N N . ASP A 1 167 ? 8.316 9.948 5.677 1.00 77.44 167 ASP A N 1
ATOM 1177 C CA . ASP A 1 167 ? 7.405 11.047 5.423 1.00 77.44 167 ASP A CA 1
ATOM 1178 C C . ASP A 1 167 ? 7.587 11.558 3.985 1.00 77.44 167 ASP A C 1
ATOM 1180 O O . ASP A 1 167 ? 8.649 12.100 3.662 1.00 77.44 167 ASP A O 1
ATOM 1184 N N . PRO A 1 168 ? 6.582 11.401 3.104 1.00 67.50 168 PRO A N 1
ATOM 1185 C CA . PRO A 1 168 ? 6.704 11.776 1.698 1.00 67.50 168 PRO A CA 1
ATOM 1186 C C . PRO A 1 168 ? 6.852 13.288 1.487 1.00 67.50 168 PRO A C 1
ATOM 1188 O O . PRO A 1 168 ? 7.467 13.695 0.501 1.00 67.50 168 PRO A O 1
ATOM 1191 N N . ASP A 1 169 ? 6.350 14.107 2.416 1.00 71.81 169 ASP A N 1
ATOM 1192 C CA . ASP A 1 169 ? 6.414 15.568 2.325 1.00 71.81 169 ASP A CA 1
ATOM 1193 C C . ASP A 1 169 ? 7.832 16.083 2.592 1.00 71.81 169 ASP A C 1
ATOM 1195 O O . ASP A 1 169 ? 8.381 16.868 1.817 1.00 71.81 169 ASP A O 1
ATOM 1199 N N . SER A 1 170 ? 8.465 15.598 3.664 1.00 76.31 170 SER A N 1
ATOM 1200 C CA . SER A 1 170 ? 9.854 15.939 3.992 1.00 76.31 170 SER A CA 1
ATOM 1201 C C . SER A 1 170 ? 10.891 15.069 3.275 1.00 76.31 170 SER A C 1
ATOM 1203 O O . SER A 1 170 ? 12.086 15.357 3.358 1.00 76.31 170 SER A O 1
ATOM 1205 N N . LYS A 1 171 ? 10.456 14.012 2.571 1.00 81.50 171 LYS A N 1
ATOM 1206 C CA . LYS A 1 171 ? 11.305 12.992 1.929 1.00 81.50 171 LYS A CA 1
ATOM 1207 C C . LYS A 1 171 ? 12.346 12.408 2.892 1.00 81.50 171 LYS A C 1
ATOM 1209 O O . LYS A 1 171 ? 13.492 12.163 2.514 1.00 81.50 171 LYS A O 1
ATOM 1214 N N . SER A 1 172 ? 11.960 12.222 4.152 1.00 84.94 172 SER A N 1
ATOM 1215 C CA . SER A 1 172 ? 12.866 11.827 5.230 1.00 84.94 172 SER A CA 1
ATOM 1216 C C . SER A 1 172 ? 12.206 10.843 6.192 1.00 84.94 172 SER A C 1
ATOM 1218 O O . SER A 1 172 ? 10.982 10.745 6.248 1.00 84.94 172 SER A O 1
ATOM 1220 N N . CYS A 1 173 ? 13.009 10.096 6.952 1.00 83.31 173 CYS A N 1
ATOM 1221 C CA . CYS A 1 173 ? 12.481 9.302 8.057 1.00 83.31 173 CYS A CA 1
ATOM 1222 C C . CYS A 1 173 ? 12.231 10.216 9.255 1.00 83.31 173 CYS A C 1
ATOM 1224 O O . CYS A 1 173 ? 13.169 10.791 9.809 1.00 83.31 173 CYS A O 1
ATOM 1226 N N . VAL A 1 174 ? 10.976 10.320 9.668 1.00 77.12 174 VAL A N 1
ATOM 1227 C CA . VAL A 1 174 ? 10.560 11.088 10.842 1.00 77.12 174 VAL A CA 1
ATOM 1228 C C . VAL A 1 174 ? 10.237 10.134 11.980 1.00 77.12 174 VAL A C 1
ATOM 1230 O O . VAL A 1 174 ? 9.846 8.992 11.745 1.00 77.12 174 VAL A O 1
ATOM 1233 N N . ALA A 1 175 ? 10.413 10.576 13.226 1.00 71.69 175 ALA A N 1
ATOM 1234 C CA . ALA A 1 175 ? 9.968 9.794 14.375 1.00 71.69 175 ALA A CA 1
ATOM 1235 C C . ALA A 1 175 ? 8.489 9.438 14.202 1.00 71.69 175 ALA A C 1
ATOM 1237 O O . ALA A 1 175 ? 7.696 10.308 13.844 1.00 71.69 175 ALA A O 1
ATOM 1238 N N . VAL A 1 176 ? 8.128 8.178 14.466 1.00 59.53 176 VAL A N 1
ATOM 1239 C CA . VAL A 1 176 ? 6.721 7.784 14.545 1.00 59.53 176 VAL A CA 1
ATOM 1240 C C . VAL A 1 176 ? 6.145 8.529 15.736 1.00 59.53 176 VAL A C 1
ATOM 1242 O O . VAL A 1 176 ? 6.271 8.100 16.888 1.00 59.53 176 VAL A O 1
ATOM 1245 N N . THR A 1 177 ? 5.544 9.683 15.484 1.00 51.50 177 THR A N 1
ATOM 1246 C CA . THR A 1 177 ? 4.737 10.319 16.496 1.00 51.50 177 THR A CA 1
ATOM 1247 C C . THR A 1 177 ? 3.424 9.565 16.550 1.00 51.50 177 THR A C 1
ATOM 1249 O O . THR A 1 177 ? 2.591 9.595 15.645 1.00 51.50 177 THR A O 1
ATOM 1252 N N . LYS A 1 178 ? 3.269 8.777 17.615 1.00 50.75 178 LYS A N 1
ATOM 1253 C CA . LYS A 1 178 ? 2.007 8.108 17.909 1.00 50.75 178 LYS A CA 1
ATOM 1254 C C . LYS A 1 178 ? 0.930 9.186 17.949 1.00 50.75 178 LYS A C 1
ATOM 1256 O O . LYS A 1 178 ? 0.955 10.015 18.858 1.00 50.75 178 LYS A O 1
ATOM 1261 N N . LYS A 1 179 ? -0.004 9.165 16.989 1.00 57.22 179 LYS A N 1
ATOM 1262 C CA . LYS A 1 179 ? -1.218 9.995 17.027 1.00 57.22 179 LYS A CA 1
ATOM 1263 C C . LYS A 1 179 ? -1.762 9.953 18.456 1.00 57.22 179 LYS A C 1
ATOM 1265 O O . LYS A 1 179 ? -1.8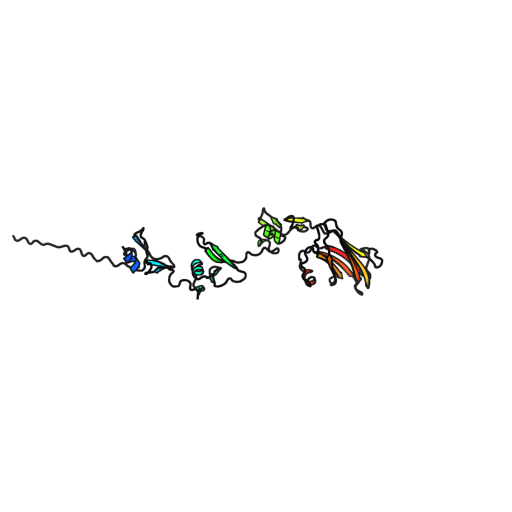67 8.869 19.040 1.00 57.22 179 LYS A O 1
ATOM 1270 N N . LYS A 1 180 ? -2.091 11.109 19.038 1.00 67.44 180 LYS A N 1
ATOM 1271 C CA . LYS A 1 180 ? -2.662 11.170 20.388 1.00 67.44 180 LYS A CA 1
ATOM 1272 C C . LYS A 1 180 ? -4.087 10.634 20.339 1.00 67.44 180 LYS A C 1
ATOM 1274 O O . LYS A 1 180 ? -5.048 11.382 20.190 1.00 67.44 180 LYS A O 1
ATOM 1279 N N . ILE A 1 181 ? -4.203 9.315 20.431 1.00 78.69 181 ILE A N 1
ATOM 1280 C CA . ILE A 1 181 ? -5.473 8.612 20.519 1.00 78.69 181 ILE A CA 1
ATOM 1281 C C . ILE A 1 181 ? -5.712 8.275 21.979 1.00 78.69 181 ILE A C 1
ATOM 1283 O O . ILE A 1 181 ? -4.964 7.518 22.600 1.00 78.69 181 ILE A O 1
ATOM 1287 N N . LYS A 1 182 ? -6.775 8.851 22.527 1.00 86.62 182 LYS A N 1
ATOM 1288 C CA . LYS A 1 182 ? -7.260 8.551 23.867 1.00 86.62 182 LYS A CA 1
ATOM 1289 C C . LYS A 1 182 ? -8.480 7.648 23.743 1.00 86.62 182 LYS A C 1
ATOM 1291 O O . LYS A 1 182 ? -9.456 8.027 23.100 1.00 86.62 182 LYS A O 1
ATOM 1296 N N . ILE A 1 183 ? -8.419 6.475 24.368 1.00 90.00 183 ILE A N 1
ATOM 1297 C CA . ILE A 1 183 ? -9.537 5.530 24.436 1.00 90.00 183 ILE A CA 1
ATOM 1298 C C . ILE A 1 183 ? -10.071 5.524 25.862 1.00 90.00 183 ILE A C 1
ATOM 1300 O O . ILE A 1 183 ? -9.325 5.308 26.817 1.00 90.00 183 ILE A O 1
ATOM 1304 N N . GLU A 1 184 ? -11.366 5.763 25.993 1.00 92.19 184 GLU A N 1
ATOM 1305 C CA . GLU A 1 184 ? -12.097 5.783 27.249 1.00 92.19 184 GLU A CA 1
ATOM 1306 C C . GLU A 1 184 ? -13.257 4.795 27.152 1.00 92.19 184 GLU A C 1
ATOM 1308 O O . GLU A 1 184 ? -14.063 4.863 26.227 1.00 92.19 184 GLU A O 1
ATOM 1313 N N . VAL A 1 185 ? -13.349 3.869 28.105 1.00 91.38 185 VAL A N 1
ATOM 1314 C CA . VAL A 1 185 ? -14.513 2.989 28.247 1.00 91.38 185 VAL A CA 1
ATOM 1315 C C . VAL A 1 185 ? -15.386 3.563 29.348 1.00 91.38 185 VAL A C 1
ATOM 1317 O O . VAL A 1 185 ? -14.915 3.763 30.467 1.00 91.38 185 VAL A O 1
ATOM 1320 N N . LEU A 1 186 ? -16.638 3.865 29.023 1.00 93.62 186 LEU A N 1
ATOM 1321 C CA . LEU A 1 186 ? -17.607 4.457 29.934 1.00 93.62 186 LEU A CA 1
ATOM 1322 C C . LEU A 1 186 ? -18.698 3.442 30.284 1.00 93.62 186 LEU A C 1
ATOM 1324 O O . LEU A 1 186 ? -19.142 2.680 29.422 1.00 93.62 186 LEU A O 1
ATOM 1328 N N . ASP A 1 187 ? -19.149 3.449 31.535 1.00 91.31 187 ASP A N 1
ATOM 1329 C CA . ASP A 1 187 ? -20.318 2.677 31.961 1.00 91.31 187 ASP A CA 1
ATOM 1330 C C . ASP A 1 187 ? -21.633 3.268 31.403 1.00 91.31 187 ASP A C 1
ATOM 1332 O O . ASP A 1 187 ? -21.650 4.294 30.714 1.00 91.31 187 ASP A O 1
ATOM 1336 N N . LEU A 1 188 ? -22.764 2.629 31.711 1.00 87.38 188 LEU A N 1
ATOM 1337 C CA . LEU A 1 188 ? -24.099 3.100 31.312 1.00 87.38 188 LEU A CA 1
ATOM 1338 C C . LEU A 1 188 ? -24.444 4.509 31.825 1.00 87.38 188 LEU A C 1
ATOM 1340 O O . LEU A 1 188 ? -25.273 5.193 31.228 1.00 87.38 188 LEU A O 1
ATOM 1344 N N . ASN A 1 189 ? -23.800 4.958 32.903 1.00 89.31 189 ASN A N 1
ATOM 1345 C CA . ASN A 1 189 ? -23.976 6.286 33.485 1.00 89.31 189 ASN A CA 1
ATOM 1346 C C . ASN A 1 189 ? -22.974 7.308 32.918 1.00 89.31 189 ASN A C 1
ATOM 1348 O O . ASN A 1 189 ? -22.912 8.436 33.405 1.00 89.31 189 ASN A O 1
ATOM 1352 N N . LYS A 1 190 ? -22.206 6.932 31.884 1.00 87.94 190 LYS A N 1
ATOM 1353 C CA . LYS A 1 190 ? -21.129 7.717 31.260 1.00 87.94 190 LYS A CA 1
ATOM 1354 C C . LYS A 1 190 ? -19.945 8.014 32.185 1.00 87.94 190 LYS A C 1
ATOM 1356 O O . LYS A 1 190 ? -19.160 8.919 31.899 1.00 87.94 190 LYS A O 1
ATOM 1361 N N . ASN A 1 191 ? -19.774 7.249 33.259 1.00 91.62 191 ASN A N 1
ATOM 1362 C CA . ASN A 1 191 ? -18.592 7.360 34.106 1.00 91.62 191 ASN A CA 1
ATOM 1363 C C . ASN A 1 191 ? -17.433 6.582 33.494 1.00 91.62 191 ASN A C 1
ATOM 1365 O O . ASN A 1 191 ? -17.617 5.481 32.974 1.00 91.62 191 ASN A O 1
ATOM 1369 N N . LEU A 1 192 ? -16.225 7.132 33.603 1.00 92.25 192 LEU A N 1
ATOM 1370 C CA . LEU A 1 192 ? -15.015 6.467 33.136 1.00 92.25 192 LEU A CA 1
ATOM 1371 C C . LEU A 1 192 ? -14.744 5.195 33.945 1.00 92.25 192 LEU A C 1
ATOM 1373 O O . LEU A 1 192 ? -14.572 5.242 35.164 1.00 92.25 192 LEU A O 1
ATOM 1377 N N . VAL A 1 193 ? -14.638 4.065 33.252 1.00 91.69 193 VAL A N 1
ATOM 1378 C CA . VAL A 1 193 ? -14.227 2.797 33.845 1.00 91.69 193 VAL A CA 1
ATOM 1379 C C . VAL A 1 193 ? -12.708 2.787 33.985 1.00 91.69 193 VAL A C 1
ATOM 1381 O O . VAL A 1 193 ? -11.961 2.837 33.001 1.00 91.69 193 VAL A O 1
ATOM 1384 N N . ALA A 1 194 ? -12.239 2.712 35.230 1.00 86.69 194 ALA A N 1
ATOM 1385 C CA . ALA A 1 194 ? -10.817 2.628 35.532 1.00 86.69 194 ALA A CA 1
ATOM 1386 C C . ALA A 1 194 ? -10.188 1.383 34.886 1.00 86.69 194 ALA A C 1
ATOM 1388 O O . ALA A 1 194 ? -10.769 0.304 34.908 1.00 86.69 194 ALA A O 1
ATOM 1389 N N . LYS A 1 195 ? -8.962 1.502 34.368 1.00 79.12 195 LYS A N 1
ATOM 1390 C CA . LYS A 1 195 ? -8.272 0.408 33.656 1.00 79.12 195 LYS A CA 1
ATOM 1391 C C . LYS A 1 195 ? -8.053 -0.856 34.504 1.00 79.12 195 LYS A C 1
ATOM 1393 O O . LYS A 1 195 ? -7.996 -1.954 33.969 1.00 79.12 195 LYS A O 1
ATOM 1398 N N . ALA A 1 196 ? -7.924 -0.697 35.822 1.00 81.12 196 ALA A N 1
ATOM 1399 C CA . ALA A 1 196 ? -7.795 -1.812 36.762 1.00 81.12 196 ALA A CA 1
ATOM 1400 C C . ALA A 1 196 ? -9.144 -2.457 37.134 1.00 81.12 196 ALA A C 1
ATOM 1402 O O . ALA A 1 196 ? -9.158 -3.511 37.767 1.00 81.12 196 ALA A O 1
ATOM 1403 N N . ALA A 1 197 ? -10.270 -1.825 36.785 1.00 85.94 197 ALA A N 1
ATOM 1404 C CA . ALA A 1 197 ? -11.587 -2.390 37.019 1.00 85.94 197 ALA A CA 1
ATOM 1405 C C . ALA A 1 197 ? -11.863 -3.523 36.028 1.00 85.94 197 ALA A C 1
ATOM 1407 O O . ALA A 1 197 ? -11.381 -3.520 34.892 1.00 85.94 197 ALA A O 1
ATOM 1408 N N . LYS A 1 198 ? -12.667 -4.485 36.472 1.00 89.25 198 LYS A N 1
ATOM 1409 C CA . LYS A 1 198 ? -13.151 -5.561 35.621 1.00 89.25 198 LYS A CA 1
ATOM 1410 C C . LYS A 1 198 ? -14.501 -5.179 35.032 1.00 89.25 198 LYS A C 1
ATOM 1412 O O . LYS A 1 198 ? -15.375 -4.675 35.738 1.00 89.25 198 LYS A O 1
ATOM 1417 N N . LEU A 1 199 ? -14.648 -5.403 33.735 1.00 90.81 199 LEU A N 1
ATOM 1418 C CA . LEU A 1 199 ? -15.923 -5.287 33.044 1.00 90.81 199 LEU A CA 1
ATOM 1419 C C . LEU A 1 199 ? -16.761 -6.522 33.355 1.00 90.81 199 LEU A C 1
ATOM 1421 O O . LEU A 1 199 ? -16.227 -7.623 33.478 1.00 90.81 199 LEU A O 1
ATOM 1425 N N . LYS A 1 200 ? -18.071 -6.343 33.463 1.00 90.12 200 LYS A N 1
ATOM 1426 C CA . LYS A 1 200 ? -18.990 -7.454 33.691 1.00 90.12 200 LYS A CA 1
ATOM 1427 C C . LYS A 1 200 ? -19.451 -8.006 32.352 1.00 90.12 200 LYS A C 1
ATOM 1429 O O . LYS A 1 200 ? -19.807 -7.243 31.452 1.00 90.12 200 LYS A O 1
ATOM 1434 N N . ALA A 1 201 ? -19.467 -9.326 32.215 1.00 88.94 201 ALA A N 1
ATOM 1435 C CA . ALA A 1 201 ? -20.119 -9.955 31.071 1.00 88.94 201 ALA A CA 1
ATOM 1436 C C . ALA A 1 201 ? -21.604 -9.541 30.990 1.00 88.94 201 ALA A C 1
ATOM 1438 O O . ALA A 1 201 ? -22.250 -9.359 32.021 1.00 88.94 201 ALA A O 1
ATOM 1439 N N . LYS A 1 202 ? -22.156 -9.424 29.771 1.00 88.38 202 LYS A N 1
ATOM 1440 C CA . LYS A 1 202 ? -23.531 -8.955 29.465 1.00 88.38 202 LYS A CA 1
ATOM 1441 C C . LYS A 1 202 ? -23.802 -7.468 29.699 1.00 88.38 202 LYS A C 1
ATOM 1443 O O . LYS A 1 202 ? -24.825 -6.985 29.215 1.00 88.38 202 LYS A O 1
ATOM 1448 N N . ASP A 1 203 ? -22.925 -6.749 30.394 1.00 91.50 203 ASP A N 1
ATOM 1449 C CA . ASP A 1 203 ? -23.082 -5.307 30.553 1.00 91.50 203 ASP A CA 1
ATOM 1450 C C . ASP A 1 203 ? -22.735 -4.576 29.248 1.00 91.50 203 ASP A C 1
ATOM 1452 O O . ASP A 1 203 ? -21.908 -5.015 28.439 1.00 91.50 203 ASP A O 1
ATOM 1456 N N . LYS A 1 204 ? -23.385 -3.428 29.060 1.00 92.19 204 LYS A N 1
ATOM 1457 C CA . LYS A 1 204 ? -23.170 -2.525 27.932 1.00 92.19 204 LYS A CA 1
ATOM 1458 C C . LYS A 1 204 ? -22.258 -1.382 28.354 1.00 92.19 204 LYS A C 1
ATOM 1460 O O . LYS A 1 204 ? -22.498 -0.738 29.374 1.00 92.19 204 LYS A O 1
ATOM 1465 N N . TYR A 1 205 ? -21.263 -1.086 27.527 1.00 92.25 205 TYR A N 1
ATOM 1466 C CA . TYR A 1 205 ? -20.327 0.017 27.737 1.00 92.25 205 TYR A CA 1
ATOM 1467 C C . TYR A 1 205 ? -20.273 0.922 26.511 1.00 92.25 205 TYR A C 1
ATOM 1469 O O . TYR A 1 205 ? -20.551 0.493 25.393 1.00 92.25 205 TYR A O 1
ATOM 1477 N N . THR A 1 206 ? -19.902 2.183 26.711 1.00 94.31 206 THR A N 1
ATOM 1478 C CA . THR A 1 206 ? -19.620 3.114 25.612 1.00 94.31 206 THR A CA 1
ATOM 1479 C C . THR A 1 206 ? -18.117 3.207 25.416 1.00 94.31 206 THR A C 1
ATOM 1481 O O . THR A 1 206 ? -17.393 3.553 26.346 1.00 94.31 206 THR A O 1
ATOM 1484 N N . VAL A 1 207 ? -17.643 2.920 24.210 1.00 92.88 207 VAL A N 1
ATOM 1485 C CA . VAL A 1 207 ? -16.260 3.180 23.814 1.00 92.88 207 VAL A CA 1
ATOM 1486 C C . VAL A 1 207 ? -16.208 4.579 23.219 1.00 92.88 207 VAL A C 1
ATOM 1488 O O . VAL A 1 207 ? -16.854 4.859 22.210 1.00 92.88 207 VAL A O 1
ATOM 1491 N N . LYS A 1 208 ? -15.439 5.455 23.861 1.00 93.12 208 LYS A N 1
ATOM 1492 C CA . LYS A 1 208 ? -15.149 6.808 23.404 1.00 93.12 208 LYS A CA 1
ATOM 1493 C C . LYS A 1 208 ? -13.702 6.892 22.952 1.00 93.12 208 LYS A C 1
ATOM 1495 O O . LYS A 1 208 ? -12.779 6.665 23.729 1.00 93.12 208 LYS A O 1
ATOM 1500 N N . VAL A 1 209 ? -13.512 7.270 21.701 1.00 91.81 209 VAL A N 1
ATOM 1501 C CA . VAL A 1 209 ? -12.207 7.486 21.088 1.00 91.81 209 VAL A CA 1
ATOM 1502 C C . VAL A 1 209 ? -12.070 8.973 20.797 1.00 91.81 209 VAL A C 1
ATOM 1504 O O . VAL A 1 209 ? -12.932 9.560 20.149 1.00 91.81 209 VAL A O 1
ATOM 1507 N N . THR A 1 210 ? -11.002 9.591 21.295 1.00 90.38 210 THR A N 1
ATOM 1508 C CA . THR A 1 210 ? -10.617 10.963 20.938 1.00 90.38 210 THR A CA 1
ATOM 1509 C C . THR A 1 210 ? -9.318 10.916 20.153 1.00 90.38 210 THR A C 1
ATOM 1511 O O . THR A 1 210 ? -8.336 10.352 20.636 1.00 90.38 210 THR A O 1
ATOM 1514 N N . ILE A 1 211 ? -9.320 11.499 18.960 1.00 87.56 211 ILE A N 1
ATOM 1515 C CA . ILE A 1 211 ? -8.185 11.547 18.044 1.00 87.56 211 ILE A CA 1
ATOM 1516 C C . ILE A 1 211 ? -7.760 13.011 17.931 1.00 87.56 211 ILE A C 1
ATOM 1518 O O . ILE A 1 211 ? -8.522 13.844 17.445 1.00 87.56 211 ILE A O 1
ATOM 1522 N N . ALA A 1 212 ? -6.549 13.319 18.389 1.00 85.19 212 ALA A N 1
ATOM 1523 C CA . ALA A 1 212 ? -5.892 14.598 18.135 1.00 85.19 212 ALA A CA 1
ATOM 1524 C C . ALA A 1 212 ? -4.750 14.349 17.136 1.00 85.19 212 ALA A C 1
ATOM 1526 O O . ALA A 1 212 ? -3.727 13.758 17.516 1.00 85.19 212 ALA A O 1
ATOM 1527 N N . PRO A 1 213 ? -4.937 14.685 15.849 1.00 76.94 213 PRO A N 1
ATOM 1528 C CA . PRO A 1 213 ? -3.982 14.332 14.820 1.00 76.94 213 PRO A CA 1
ATOM 1529 C C . PRO A 1 213 ? -2.815 15.322 14.791 1.00 76.94 213 PRO A C 1
ATOM 1531 O O . PRO A 1 213 ? -2.989 16.526 14.933 1.00 76.94 213 PRO A O 1
ATOM 1534 N N . GLU A 1 214 ? -1.606 14.807 14.584 1.00 71.25 214 GLU A N 1
ATOM 1535 C CA . GLU A 1 214 ? -0.393 15.635 14.486 1.00 71.25 214 GLU A CA 1
ATOM 1536 C C . GLU A 1 214 ? -0.080 16.088 13.051 1.00 71.25 214 GLU A C 1
ATOM 1538 O O . GLU A 1 214 ? 0.833 16.876 12.815 1.00 71.25 214 GLU A O 1
ATOM 1543 N N . LYS A 1 215 ? -0.852 15.587 12.084 1.00 73.44 215 LYS A N 1
ATOM 1544 C CA . LYS A 1 215 ? -0.870 15.985 10.672 1.00 73.44 215 LYS A CA 1
ATOM 1545 C C . LYS A 1 215 ? -2.329 16.122 10.240 1.00 73.44 215 LYS A C 1
ATOM 1547 O O . LYS A 1 215 ? -3.189 15.494 10.848 1.00 73.44 215 LYS A O 1
ATOM 1552 N N . VAL A 1 216 ? -2.612 16.906 9.199 1.00 77.19 216 VAL A N 1
ATOM 1553 C CA . VAL A 1 216 ? -3.983 17.050 8.682 1.00 77.19 216 VAL A CA 1
ATOM 1554 C C . VAL A 1 216 ? -4.534 15.668 8.316 1.00 77.19 216 VAL A C 1
ATOM 1556 O O . VAL A 1 216 ? -3.916 14.937 7.540 1.00 77.19 216 VAL A O 1
ATOM 1559 N N . LEU A 1 217 ? -5.689 15.308 8.874 1.00 78.94 217 LEU A N 1
ATOM 1560 C CA . LEU A 1 217 ? -6.477 14.176 8.404 1.00 78.94 217 LEU A CA 1
ATOM 1561 C C . LEU A 1 217 ? -7.332 14.662 7.233 1.00 78.94 217 LEU A C 1
ATOM 1563 O O . LEU A 1 217 ? -8.097 15.616 7.399 1.00 78.94 217 LEU A O 1
ATOM 1567 N N . PRO A 1 218 ? -7.217 14.053 6.046 1.00 77.62 218 PRO A N 1
ATOM 1568 C CA . PRO A 1 218 ? -8.015 14.472 4.906 1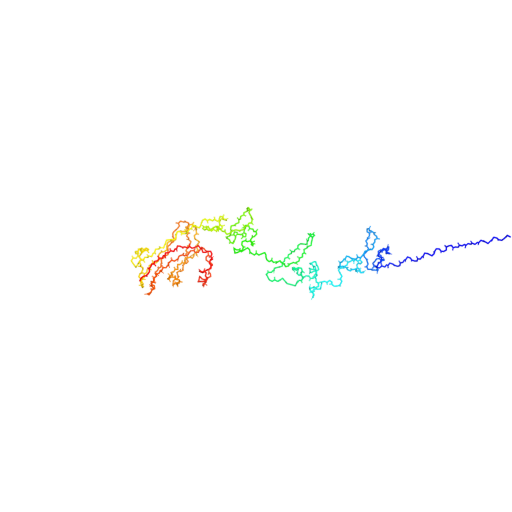.00 77.62 218 PRO A CA 1
ATOM 1569 C C . PRO A 1 218 ? -9.496 14.136 5.115 1.00 77.62 218 PRO A C 1
ATOM 1571 O O . PRO A 1 218 ? -9.878 13.356 5.994 1.00 77.62 218 PRO A O 1
ATOM 1574 N N . ALA A 1 219 ? -10.346 14.737 4.285 1.00 80.56 219 ALA A N 1
ATOM 1575 C CA . ALA A 1 219 ? -11.737 14.317 4.190 1.00 80.56 219 ALA A CA 1
ATOM 1576 C C . ALA A 1 219 ? -11.821 12.843 3.758 1.00 80.56 219 ALA A C 1
ATOM 1578 O O . ALA A 1 219 ? -10.974 12.366 3.006 1.00 80.56 219 ALA A O 1
ATOM 1579 N N . ASP A 1 220 ? -12.837 12.139 4.254 1.00 76.69 220 ASP A N 1
ATOM 1580 C CA . ASP A 1 220 ? -13.073 10.706 4.041 1.00 76.69 220 ASP A CA 1
ATOM 1581 C C . ASP A 1 220 ? -11.998 9.776 4.618 1.00 76.69 220 ASP A C 1
ATOM 1583 O O . ASP A 1 220 ? -11.930 8.595 4.255 1.00 76.69 220 ASP A O 1
ATOM 1587 N N . HIS A 1 221 ? -11.191 10.270 5.562 1.00 79.31 221 HIS A N 1
ATOM 1588 C CA . HIS A 1 221 ? -10.331 9.399 6.349 1.00 79.31 221 HIS A CA 1
ATOM 1589 C C . HIS A 1 221 ? -11.178 8.386 7.137 1.00 79.31 221 HIS A C 1
ATOM 1591 O O . HIS A 1 221 ? -12.329 8.645 7.508 1.00 79.31 221 HIS A O 1
ATOM 1597 N N . LEU A 1 222 ? -10.608 7.201 7.355 1.00 81.94 222 LEU A N 1
ATOM 1598 C CA . LEU A 1 222 ? -11.306 6.074 7.960 1.00 81.94 222 LEU A CA 1
ATOM 1599 C C . LEU A 1 222 ? -10.862 5.892 9.407 1.00 81.94 222 LEU A C 1
ATOM 1601 O O . LEU A 1 222 ? -9.669 5.724 9.667 1.00 81.94 222 LEU A O 1
ATOM 1605 N N . VAL A 1 223 ? -11.825 5.842 10.323 1.00 85.38 223 VAL A N 1
ATOM 1606 C CA . VAL A 1 223 ? -11.608 5.397 11.700 1.00 85.38 223 VAL A CA 1
ATOM 1607 C C . VAL A 1 223 ? -12.170 3.995 11.851 1.00 85.38 223 VAL A C 1
ATOM 1609 O O . VAL A 1 223 ? -13.353 3.757 11.600 1.00 85.38 223 VAL A O 1
ATOM 1612 N N . LEU A 1 224 ? -11.323 3.070 12.289 1.00 84.19 224 LEU A N 1
ATOM 1613 C CA . LEU A 1 224 ? -11.705 1.701 12.598 1.00 84.19 224 LEU A CA 1
ATOM 1614 C C . LEU A 1 224 ? -11.439 1.419 14.066 1.00 84.19 224 LEU A C 1
ATOM 1616 O O . LEU A 1 224 ? -10.358 1.699 14.578 1.00 84.19 224 LEU A O 1
ATOM 1620 N N . VAL A 1 225 ? -12.421 0.835 14.742 1.00 86.62 225 VAL A N 1
ATOM 1621 C CA . VAL A 1 225 ? -12.276 0.382 16.123 1.00 86.62 225 VAL A CA 1
ATOM 1622 C C . VAL A 1 225 ? -12.580 -1.100 16.181 1.00 86.62 225 VAL A C 1
ATOM 1624 O O . VAL A 1 225 ? -13.646 -1.552 15.768 1.00 86.62 225 VAL A O 1
ATOM 1627 N N . LYS A 1 226 ? -11.628 -1.865 16.693 1.00 87.00 226 LYS A N 1
ATOM 1628 C CA . LYS A 1 226 ? -11.685 -3.315 16.796 1.00 87.00 226 LYS A CA 1
ATOM 1629 C C . LYS A 1 226 ? -11.801 -3.701 18.260 1.00 87.00 226 LYS A C 1
ATOM 1631 O O . LYS A 1 226 ? -11.011 -3.250 19.083 1.00 87.00 226 LYS A O 1
ATOM 1636 N N . ILE A 1 227 ? -12.768 -4.557 18.576 1.00 87.81 227 ILE A N 1
ATOM 1637 C CA . ILE A 1 227 ? -12.905 -5.148 19.907 1.00 87.81 227 ILE A CA 1
ATOM 1638 C C . ILE A 1 227 ? -12.634 -6.645 19.807 1.00 87.81 227 ILE A C 1
ATOM 1640 O O . ILE A 1 227 ? -13.349 -7.391 19.123 1.00 87.81 227 ILE A O 1
ATOM 1644 N N . SER A 1 228 ? -11.587 -7.065 20.507 1.00 87.88 228 SER A N 1
ATOM 1645 C CA . SER A 1 228 ? -11.094 -8.437 20.540 1.00 87.88 228 SER A CA 1
ATOM 1646 C C . SER A 1 228 ? -11.222 -9.019 21.944 1.00 87.88 228 SER A C 1
ATOM 1648 O O . SER A 1 228 ? -11.085 -8.319 22.944 1.00 87.88 228 SER A O 1
ATOM 1650 N N . TYR A 1 229 ? -11.464 -10.320 22.014 1.00 86.25 229 TYR A N 1
ATOM 1651 C CA . TYR A 1 229 ? -11.586 -11.100 23.237 1.00 86.25 229 TYR A CA 1
ATOM 1652 C C . TYR A 1 229 ? -10.556 -12.227 23.188 1.00 86.25 229 TYR A C 1
ATOM 1654 O O . TYR A 1 229 ? -10.781 -13.274 22.576 1.00 86.25 229 TYR A O 1
ATOM 1662 N N . GLY A 1 230 ? -9.378 -11.983 23.765 1.00 78.19 230 GLY A N 1
ATOM 1663 C CA . GLY A 1 230 ? -8.195 -12.802 23.493 1.00 78.19 230 GLY A CA 1
ATOM 1664 C C . GLY A 1 230 ? -7.802 -12.733 22.012 1.00 78.19 230 GLY A C 1
ATOM 1665 O O . GLY A 1 230 ? -7.621 -11.647 21.470 1.00 78.19 230 GLY A O 1
ATOM 1666 N N . SER A 1 231 ? -7.689 -13.883 21.344 1.00 73.25 231 SER A N 1
ATOM 1667 C CA . SER A 1 231 ? -7.362 -13.970 19.910 1.00 73.25 231 SER A CA 1
ATOM 1668 C C . SER A 1 231 ? -8.570 -13.822 18.976 1.00 73.25 231 SER A C 1
ATOM 1670 O O . SER A 1 231 ? -8.402 -13.818 17.758 1.00 73.25 231 SER A O 1
ATOM 1672 N N . VAL A 1 232 ? -9.789 -13.713 19.515 1.00 75.31 232 VAL A N 1
ATOM 1673 C CA . VAL A 1 232 ? -11.020 -13.668 18.717 1.00 75.31 232 VAL A CA 1
ATOM 1674 C C . VAL A 1 232 ? -11.486 -12.230 18.540 1.00 75.31 232 VAL A C 1
ATOM 1676 O O . VAL A 1 232 ? -11.791 -11.542 19.512 1.00 75.31 232 VAL A O 1
ATOM 1679 N N . VAL A 1 233 ? -11.615 -11.792 17.291 1.00 76.00 233 VAL A N 1
ATOM 1680 C CA . VAL A 1 233 ? -12.240 -10.509 16.946 1.00 76.00 233 VAL A CA 1
ATOM 1681 C C . VAL A 1 233 ? -13.755 -10.678 16.997 1.00 76.00 233 VAL A C 1
ATOM 1683 O O . VAL A 1 233 ? -14.286 -11.595 16.373 1.00 76.00 233 VAL A O 1
ATOM 1686 N N . LYS A 1 234 ? -14.461 -9.833 17.756 1.00 72.25 234 LYS A N 1
ATOM 1687 C CA . LYS A 1 234 ? -15.930 -9.914 17.870 1.00 72.25 234 LYS A CA 1
ATOM 1688 C C . LYS A 1 234 ? -16.655 -8.784 17.173 1.00 72.25 234 L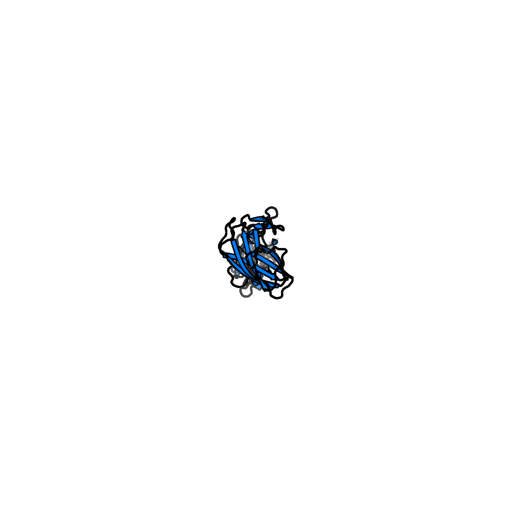YS A C 1
ATOM 1690 O O . LYS A 1 234 ? -17.693 -9.033 16.571 1.00 72.25 234 LYS A O 1
ATOM 1695 N N . THR A 1 235 ? -16.120 -7.575 17.270 1.00 76.12 235 THR A N 1
ATOM 1696 C CA . THR A 1 235 ? -16.788 -6.390 16.742 1.00 76.12 235 THR A CA 1
ATOM 1697 C C . THR A 1 235 ? -15.780 -5.508 16.038 1.00 76.12 235 THR A C 1
ATOM 1699 O O . THR A 1 235 ? -14.668 -5.294 16.530 1.00 76.12 235 THR A O 1
ATOM 1702 N N . THR A 1 236 ? -16.201 -4.959 14.907 1.00 80.44 236 THR A N 1
ATOM 1703 C CA . THR A 1 236 ? -15.479 -3.911 14.202 1.00 80.44 236 THR A CA 1
ATOM 1704 C C . THR A 1 236 ? -16.447 -2.775 13.918 1.00 80.44 236 THR A C 1
ATOM 1706 O O . THR A 1 236 ? -17.520 -2.984 13.357 1.00 80.44 236 THR A O 1
ATOM 1709 N N . PHE A 1 237 ? -16.079 -1.578 14.353 1.00 81.44 237 PHE A N 1
ATOM 1710 C CA . PHE A 1 237 ? -16.743 -0.333 14.011 1.00 81.44 237 PHE A CA 1
ATOM 1711 C C . PHE A 1 237 ? -15.911 0.369 12.945 1.00 81.44 237 PHE A C 1
ATOM 1713 O O . PHE A 1 237 ? -14.688 0.422 13.064 1.00 81.44 237 PHE A O 1
ATOM 1720 N N . VAL A 1 238 ? -16.568 0.901 11.919 1.00 81.19 238 VAL A N 1
ATOM 1721 C CA . VAL A 1 238 ? -15.919 1.587 10.802 1.00 81.19 238 VAL A CA 1
ATOM 1722 C C . VAL A 1 238 ? -16.721 2.836 10.482 1.00 81.19 238 VAL A C 1
ATOM 1724 O O . VAL A 1 238 ? -17.926 2.742 10.253 1.00 81.19 238 VAL A O 1
ATOM 1727 N N . ASP A 1 239 ? -16.059 3.989 10.449 1.00 82.38 239 ASP A N 1
ATOM 1728 C CA . ASP A 1 239 ? -16.704 5.257 10.123 1.00 82.38 239 ASP A CA 1
ATOM 1729 C C . ASP A 1 239 ? -15.793 6.151 9.284 1.00 82.38 239 ASP A C 1
ATOM 1731 O O . ASP A 1 239 ? -14.588 6.244 9.534 1.00 82.38 239 ASP A O 1
ATOM 1735 N N . LYS A 1 240 ? -16.383 6.799 8.278 1.00 82.31 240 LYS A N 1
ATOM 1736 C CA . LYS A 1 240 ? -15.701 7.785 7.438 1.00 82.31 240 LYS A CA 1
ATOM 1737 C C . LYS A 1 240 ? -15.989 9.171 7.968 1.00 82.31 240 LYS A C 1
ATOM 1739 O O . LYS A 1 240 ? -17.130 9.499 8.292 1.00 82.31 240 LYS A O 1
ATOM 1744 N N . LYS A 1 241 ? -14.955 9.994 8.026 1.00 84.94 241 LYS A N 1
ATOM 1745 C CA . LYS A 1 241 ? -15.014 11.260 8.741 1.00 84.94 241 LYS A CA 1
ATOM 1746 C C . LYS A 1 241 ? -14.630 12.448 7.875 1.00 84.94 241 LYS A C 1
ATOM 1748 O O . LYS A 1 241 ? -13.962 12.323 6.850 1.00 84.94 241 LYS A O 1
ATOM 1753 N N . ALA A 1 242 ? -15.092 13.624 8.292 1.00 85.75 242 ALA A N 1
ATOM 1754 C CA . ALA A 1 242 ? -14.689 14.885 7.682 1.00 85.75 242 ALA A CA 1
ATOM 1755 C C . ALA A 1 242 ? -13.202 15.167 7.958 1.00 85.75 242 ALA A C 1
ATOM 1757 O O . ALA A 1 242 ? -12.615 14.579 8.859 1.00 85.75 242 ALA A O 1
ATOM 1758 N N . GLY A 1 243 ? -12.582 16.067 7.193 1.00 84.88 243 GLY A N 1
ATOM 1759 C CA . GLY A 1 243 ? -11.181 16.433 7.420 1.00 84.88 243 GLY A CA 1
ATOM 1760 C C . GLY A 1 243 ? -10.961 17.112 8.778 1.00 84.88 243 GLY A C 1
ATOM 1761 O O . GLY A 1 243 ? -11.839 17.825 9.266 1.00 84.88 243 GLY A O 1
ATOM 1762 N N . VAL A 1 244 ? -9.784 16.898 9.374 1.00 84.88 244 VAL A N 1
ATOM 1763 C CA . VAL A 1 244 ? -9.393 17.446 10.684 1.00 84.88 244 VAL A CA 1
ATOM 1764 C C . VAL A 1 244 ? -7.993 18.046 10.589 1.00 84.88 244 VAL A C 1
ATOM 1766 O O . VAL A 1 244 ? -7.044 17.363 10.211 1.00 84.88 244 VAL A O 1
ATOM 1769 N N . ASP A 1 245 ? -7.846 19.316 10.960 1.00 83.31 245 ASP A N 1
ATOM 1770 C CA . ASP A 1 245 ? -6.557 20.015 10.936 1.00 83.31 245 ASP A CA 1
ATOM 1771 C C . ASP A 1 245 ? -5.624 19.613 12.098 1.00 83.31 245 ASP A C 1
ATOM 1773 O O . ASP A 1 245 ? -6.051 19.015 13.083 1.00 83.31 245 ASP A O 1
ATOM 1777 N N . VAL A 1 246 ? -4.349 20.023 12.018 1.00 70.44 246 VAL A N 1
ATOM 1778 C CA . VAL A 1 246 ? -3.215 19.666 12.917 1.00 70.44 246 VAL A CA 1
ATOM 1779 C C . VAL A 1 246 ? -3.403 20.039 14.405 1.00 70.44 246 VAL A C 1
ATOM 1781 O O . VAL A 1 246 ? -2.576 19.711 15.244 1.00 70.44 246 VAL A O 1
ATOM 1784 N N . ASN A 1 247 ? -4.492 20.706 14.778 1.00 73.38 247 ASN A N 1
ATOM 1785 C CA . ASN A 1 247 ? -4.830 21.007 16.178 1.00 73.38 247 ASN A CA 1
ATOM 1786 C C . ASN A 1 247 ? -6.314 20.763 16.490 1.00 73.38 247 ASN A C 1
ATOM 1788 O O . ASN A 1 247 ? -6.815 21.197 17.528 1.00 73.38 247 ASN A O 1
ATOM 1792 N N . GLY A 1 248 ? -7.031 20.121 15.567 1.00 80.69 248 GLY A N 1
ATOM 1793 C CA . GLY A 1 248 ? -8.411 19.722 15.775 1.00 80.69 248 GLY A CA 1
ATOM 1794 C C . GLY A 1 248 ? -8.508 18.522 16.712 1.00 80.69 248 GLY A C 1
ATOM 1795 O O . GLY A 1 248 ? -7.536 17.814 16.968 1.00 80.69 248 GLY A O 1
ATOM 1796 N N . GLU A 1 249 ? -9.712 18.275 17.207 1.00 85.12 249 GLU A N 1
ATOM 1797 C CA . GLU A 1 249 ? -10.043 17.024 17.879 1.00 85.12 249 GLU A CA 1
ATOM 1798 C C . GLU A 1 249 ? -11.211 16.373 17.158 1.00 85.12 249 GLU A C 1
ATOM 1800 O O . GLU A 1 249 ? -12.231 17.013 16.900 1.00 85.12 249 GLU A O 1
ATOM 1805 N N . GLU A 1 250 ? -11.090 15.076 16.916 1.00 88.19 250 GLU A N 1
ATOM 1806 C CA . GLU A 1 250 ? -12.200 14.238 16.501 1.00 88.19 250 GLU A CA 1
ATOM 1807 C C . GLU A 1 250 ? -12.617 13.299 17.630 1.00 88.19 250 GLU A C 1
ATOM 1809 O O . GLU A 1 250 ? -11.781 12.768 18.366 1.00 88.19 250 GLU A O 1
ATOM 1814 N N . LYS A 1 251 ? -13.930 13.090 17.772 1.00 90.81 251 LYS A N 1
ATOM 1815 C CA . LYS A 1 251 ? -14.512 12.195 18.773 1.00 90.81 251 LYS A CA 1
ATOM 1816 C C . LYS A 1 251 ? -15.436 11.190 18.105 1.00 90.81 251 LYS A C 1
ATOM 1818 O O . LYS A 1 251 ? -16.331 11.561 17.347 1.00 90.81 251 LYS A O 1
ATOM 1823 N N . VAL A 1 252 ? -15.230 9.920 18.433 1.00 90.44 252 VAL A N 1
ATOM 1824 C CA . VAL A 1 252 ? -16.061 8.801 17.990 1.00 90.44 252 VAL A CA 1
ATOM 1825 C C . VAL A 1 252 ? -16.565 8.070 19.223 1.00 90.44 252 VAL A C 1
ATOM 1827 O O . VAL A 1 252 ? -15.782 7.702 20.095 1.00 90.44 252 VAL A O 1
ATOM 1830 N N . GLU A 1 253 ? -17.879 7.887 19.312 1.00 91.94 253 GLU A N 1
ATOM 1831 C CA . GLU A 1 253 ? -18.528 7.208 20.431 1.00 91.94 253 GLU A CA 1
ATOM 1832 C C . GLU A 1 253 ? -19.472 6.134 19.888 1.00 91.94 253 GLU A C 1
ATOM 1834 O O . GLU A 1 253 ? -20.295 6.408 19.016 1.00 91.94 253 GLU A O 1
ATOM 1839 N N . PHE A 1 254 ? -19.362 4.912 20.408 1.00 90.75 254 PHE A N 1
ATOM 1840 C CA . PHE A 1 254 ? -20.296 3.830 20.102 1.00 90.75 254 PHE A CA 1
ATOM 1841 C C . PHE A 1 254 ? -20.482 2.911 21.310 1.00 90.75 254 PHE A C 1
ATOM 1843 O O . PHE A 1 254 ? -19.610 2.790 22.171 1.00 90.75 254 PHE A O 1
ATOM 1850 N N . THR A 1 255 ? -21.642 2.262 21.387 1.00 91.69 255 THR A N 1
ATOM 1851 C CA . THR A 1 255 ? -21.950 1.306 22.456 1.00 91.69 255 THR A CA 1
ATOM 1852 C C . THR A 1 255 ? -21.569 -0.110 22.054 1.00 91.69 255 THR A C 1
ATOM 1854 O O . THR A 1 255 ? -21.812 -0.509 20.916 1.00 91.69 255 THR A O 1
ATOM 1857 N N . HIS A 1 256 ? -21.055 -0.884 23.003 1.00 91.06 256 HIS A N 1
ATOM 1858 C CA . HIS A 1 256 ? -20.674 -2.279 22.823 1.00 91.06 256 HIS A CA 1
ATOM 1859 C C . HIS A 1 256 ? -21.187 -3.136 23.983 1.00 91.06 256 HIS A C 1
ATOM 1861 O O . HIS A 1 256 ? -21.027 -2.776 25.151 1.00 91.06 256 HIS A O 1
ATOM 1867 N N . ASP A 1 257 ? -21.792 -4.272 23.647 1.00 90.88 257 ASP A N 1
ATOM 1868 C CA . ASP A 1 257 ? -22.267 -5.267 24.607 1.00 90.88 257 ASP A CA 1
ATOM 1869 C C . ASP A 1 257 ? -21.161 -6.290 24.884 1.00 90.88 257 ASP A C 1
ATOM 1871 O O . ASP A 1 257 ? -20.644 -6.933 23.964 1.00 90.88 257 ASP A O 1
ATOM 1875 N N . VAL A 1 258 ? -20.789 -6.466 26.156 1.00 89.00 258 VAL A N 1
ATOM 1876 C CA . VAL A 1 258 ? -19.760 -7.447 26.514 1.00 89.00 258 VAL A CA 1
ATOM 1877 C C . VAL A 1 258 ? -20.302 -8.858 26.339 1.00 89.00 258 VAL A C 1
ATOM 1879 O O . VAL A 1 258 ? -21.374 -9.195 26.845 1.00 89.00 258 VAL A O 1
ATOM 1882 N N . ALA A 1 259 ? -19.532 -9.700 25.643 1.00 84.38 259 ALA A N 1
ATOM 1883 C CA . ALA A 1 259 ? -19.920 -11.066 25.315 1.00 84.38 259 ALA A CA 1
ATOM 1884 C C . ALA A 1 259 ? -20.449 -11.833 26.558 1.00 84.38 259 ALA A C 1
ATOM 1886 O O . ALA A 1 259 ? -19.748 -11.887 27.571 1.00 84.38 259 ALA A O 1
ATOM 1887 N N . PRO A 1 260 ? -21.650 -12.451 26.494 1.00 81.12 260 PRO A N 1
ATOM 1888 C CA . PRO A 1 260 ? -22.390 -12.922 27.672 1.00 81.12 260 PRO A CA 1
ATOM 1889 C C . PRO A 1 260 ? -21.704 -13.939 28.590 1.00 81.12 260 PRO A C 1
ATOM 1891 O O . PRO A 1 260 ? -22.121 -14.099 29.736 1.00 81.12 260 PRO A O 1
ATOM 1894 N N . GLU A 1 261 ? -20.702 -14.651 28.082 1.00 83.38 261 GLU A N 1
ATOM 1895 C CA . GLU A 1 261 ? -20.025 -15.761 28.766 1.00 83.38 261 GLU A CA 1
ATOM 1896 C C . GLU A 1 261 ? -18.498 -15.615 28.733 1.00 83.38 261 GLU A C 1
ATOM 1898 O O . GLU A 1 261 ? -17.767 -16.537 29.096 1.00 83.38 261 GLU A O 1
ATOM 1903 N N . PHE A 1 262 ? -17.990 -14.469 28.270 1.00 86.00 262 PHE A N 1
ATOM 1904 C CA . PHE A 1 262 ? -16.555 -14.282 28.143 1.00 86.00 262 PHE A CA 1
ATOM 1905 C C . PHE A 1 262 ? -15.914 -13.953 29.491 1.00 86.00 262 PHE A C 1
ATOM 1907 O O . PHE A 1 262 ? -16.361 -13.060 30.204 1.00 86.00 262 PHE A O 1
ATOM 1914 N N . LYS A 1 263 ? -14.810 -14.641 29.786 1.00 87.38 263 LYS A N 1
ATOM 1915 C CA . LYS A 1 263 ? -13.893 -14.327 30.883 1.00 87.38 263 LYS A CA 1
ATOM 1916 C C . LYS A 1 263 ? -12.486 -14.225 30.323 1.00 87.38 263 LYS A C 1
ATOM 1918 O O . LYS A 1 263 ? -12.049 -15.113 29.593 1.00 87.38 263 LYS A O 1
ATOM 1923 N N . GLY A 1 264 ? -11.772 -13.164 30.678 1.00 88.56 264 GLY A N 1
ATOM 1924 C CA . GLY A 1 264 ? -10.429 -12.900 30.164 1.00 88.56 264 GLY A CA 1
ATOM 1925 C C . GLY A 1 264 ? -10.256 -11.450 29.739 1.00 88.56 264 GLY A C 1
ATOM 1926 O O . GLY A 1 264 ? -10.925 -10.566 30.260 1.00 88.56 264 GLY A O 1
ATOM 1927 N N . ASN A 1 265 ? -9.365 -11.195 28.786 1.00 89.56 265 ASN A N 1
ATOM 1928 C CA . ASN A 1 265 ? -9.050 -9.837 28.353 1.00 89.56 265 ASN A CA 1
ATOM 1929 C C . ASN A 1 265 ? -9.897 -9.417 27.149 1.00 89.56 265 ASN A C 1
ATOM 1931 O O . ASN A 1 265 ? -9.888 -10.087 26.115 1.00 89.56 265 ASN A O 1
ATOM 1935 N N . MET A 1 266 ? -10.587 -8.289 27.294 1.00 90.12 266 MET A N 1
ATOM 1936 C CA . MET A 1 266 ? -11.160 -7.529 26.193 1.00 90.12 266 MET A CA 1
ATOM 1937 C C . MET A 1 266 ? -10.184 -6.417 25.807 1.00 90.12 266 MET A C 1
ATOM 1939 O O . MET A 1 266 ? -9.817 -5.593 26.648 1.00 90.12 266 MET A O 1
ATOM 1943 N N . THR A 1 267 ? -9.793 -6.374 24.542 1.00 89.31 267 THR A N 1
ATOM 1944 C CA . THR A 1 267 ? -8.894 -5.361 23.987 1.00 89.31 267 THR A CA 1
ATOM 1945 C C . THR A 1 267 ? -9.651 -4.514 22.976 1.00 89.31 267 THR A C 1
ATOM 1947 O O . THR A 1 267 ? -10.391 -5.044 22.148 1.00 89.31 267 THR A O 1
ATOM 1950 N N . VAL A 1 268 ? -9.488 -3.197 23.077 1.00 88.75 268 VAL A N 1
ATOM 1951 C CA . VAL A 1 268 ? -10.015 -2.210 22.137 1.00 88.75 268 VAL A CA 1
ATOM 1952 C C . VAL A 1 268 ? -8.828 -1.584 21.422 1.00 88.75 268 VAL A C 1
ATOM 1954 O O . VAL A 1 268 ? -8.033 -0.891 22.059 1.00 88.75 268 VAL A O 1
ATOM 1957 N N . ASP A 1 269 ? -8.739 -1.814 20.118 1.00 85.50 269 ASP A N 1
ATOM 1958 C CA . ASP A 1 269 ? -7.707 -1.270 19.239 1.00 85.50 269 ASP A CA 1
ATOM 1959 C C . ASP A 1 269 ? -8.340 -0.260 18.281 1.00 85.50 269 ASP A C 1
ATOM 1961 O O . ASP A 1 269 ? -9.434 -0.489 17.758 1.00 85.50 269 ASP A O 1
ATOM 1965 N N . VAL A 1 270 ? -7.673 0.866 18.054 1.00 85.38 270 VAL A N 1
ATOM 1966 C CA . VAL A 1 270 ? -8.143 1.926 17.156 1.00 85.38 270 VAL A CA 1
ATOM 1967 C C . VAL A 1 270 ? -7.139 2.106 16.031 1.00 85.38 270 VAL A C 1
ATOM 1969 O O . VAL A 1 270 ? -5.941 2.147 16.276 1.00 85.38 270 VAL A O 1
ATOM 1972 N N . PHE A 1 271 ? -7.626 2.295 14.811 1.00 80.50 271 PHE A N 1
ATOM 1973 C CA . PHE A 1 271 ? -6.817 2.541 13.622 1.00 80.50 271 PHE A CA 1
ATOM 1974 C C . PHE A 1 271 ? -7.381 3.738 12.858 1.00 80.50 271 PHE A C 1
ATOM 1976 O O . PHE A 1 271 ? -8.598 3.901 12.758 1.00 80.50 271 PHE A O 1
ATOM 1983 N N . VAL A 1 272 ? -6.495 4.591 12.336 1.00 79.62 272 VAL A N 1
ATOM 1984 C CA . VAL A 1 272 ? -6.871 5.795 11.578 1.00 79.62 272 VAL A CA 1
ATOM 1985 C C . VAL A 1 272 ? -6.111 5.815 10.259 1.00 79.62 272 VAL A C 1
ATOM 1987 O O . VAL A 1 272 ? -4.903 6.071 10.253 1.00 79.62 272 VAL A O 1
ATOM 1990 N N . TRP A 1 273 ? -6.820 5.597 9.150 1.00 75.12 273 TRP A N 1
ATOM 1991 C CA . TRP A 1 273 ? -6.250 5.603 7.802 1.00 75.12 273 TRP A CA 1
ATOM 1992 C C . TRP A 1 273 ? -6.543 6.903 7.066 1.00 75.12 273 TRP A C 1
ATOM 1994 O O . TRP A 1 273 ? -7.696 7.266 6.847 1.00 75.12 273 TRP A O 1
ATOM 2004 N N . ASN A 1 274 ? -5.478 7.559 6.610 1.00 67.31 274 ASN A N 1
ATOM 2005 C CA . ASN A 1 274 ? -5.567 8.849 5.930 1.00 67.31 274 ASN A CA 1
ATOM 2006 C C . ASN A 1 274 ? -5.971 8.720 4.450 1.00 67.31 274 ASN A C 1
ATOM 2008 O O . ASN A 1 274 ? -6.447 9.682 3.876 1.00 67.31 274 ASN A O 1
ATOM 2012 N N . ASN A 1 275 ? -5.765 7.575 3.795 1.00 57.00 275 ASN A N 1
ATOM 2013 C CA . ASN A 1 275 ? -6.005 7.451 2.352 1.00 57.00 275 ASN A CA 1
ATOM 2014 C C . ASN A 1 275 ? -6.659 6.111 2.017 1.00 57.00 275 ASN A C 1
ATOM 2016 O O . ASN A 1 275 ? -6.053 5.252 1.378 1.00 57.00 275 ASN A O 1
ATOM 2020 N N . TRP A 1 276 ? -7.870 5.897 2.536 1.00 59.09 276 TRP A N 1
ATOM 2021 C CA . TRP A 1 276 ? -8.590 4.649 2.312 1.00 59.09 276 TRP A CA 1
ATOM 2022 C C . TRP A 1 276 ? -9.134 4.597 0.873 1.00 59.09 276 TRP A C 1
ATOM 2024 O O . TRP A 1 276 ? -10.034 5.379 0.541 1.00 59.09 276 TRP A O 1
ATOM 2034 N N . PRO A 1 277 ? -8.650 3.680 0.009 1.00 50.75 277 PRO A N 1
ATOM 2035 C CA . PRO A 1 277 ? -9.232 3.497 -1.311 1.00 50.75 277 PRO A CA 1
ATOM 2036 C C . PRO A 1 277 ? -10.674 3.027 -1.114 1.00 50.75 277 PRO A C 1
ATOM 2038 O O . PRO A 1 277 ? -10.936 2.093 -0.364 1.00 50.75 277 PRO A O 1
ATOM 2041 N N . SER A 1 278 ? -11.627 3.690 -1.762 1.00 51.25 278 SER A N 1
ATOM 2042 C CA . SER A 1 278 ? -13.082 3.550 -1.588 1.00 51.25 278 SER A CA 1
ATOM 2043 C C . SER A 1 278 ? -13.678 2.164 -1.902 1.00 51.25 278 SER A C 1
ATOM 2045 O O . SER A 1 278 ? -14.890 2.044 -2.068 1.00 51.25 278 SER A O 1
ATOM 2047 N N . LEU A 1 279 ? -12.863 1.113 -1.962 1.00 49.88 279 LEU A N 1
ATOM 2048 C CA . LEU A 1 279 ? -13.260 -0.250 -2.260 1.00 49.88 279 LEU A CA 1
ATOM 2049 C C . LEU A 1 279 ? -14.155 -0.791 -1.140 1.00 49.88 279 LEU A C 1
ATOM 2051 O O . LEU A 1 279 ? -13.723 -1.134 -0.038 1.00 49.88 279 LEU A O 1
ATOM 2055 N N . SER A 1 280 ? -15.446 -0.840 -1.446 1.00 44.38 280 SER A N 1
ATOM 2056 C CA . SER A 1 280 ? -16.471 -1.481 -0.640 1.00 44.38 280 SER A CA 1
ATOM 2057 C C . SER A 1 280 ? -16.146 -2.969 -0.473 1.00 44.38 280 SER A C 1
ATOM 2059 O O . SER A 1 280 ? -16.210 -3.719 -1.444 1.00 44.38 280 SER A O 1
ATOM 2061 N N . GLY A 1 281 ? -15.827 -3.402 0.751 1.00 46.12 281 GLY A N 1
ATOM 2062 C CA . GLY A 1 281 ? -15.916 -4.818 1.137 1.00 46.12 281 GLY A CA 1
ATOM 2063 C C . GLY A 1 281 ? -14.620 -5.596 1.401 1.00 46.12 281 GLY A C 1
ATOM 2064 O O . GLY A 1 281 ? -14.718 -6.788 1.648 1.00 46.12 281 GLY A O 1
ATOM 2065 N N . ILE A 1 282 ? -13.431 -4.980 1.397 1.00 52.75 282 ILE A N 1
ATOM 2066 C CA . ILE A 1 282 ? -12.144 -5.701 1.588 1.00 52.75 282 ILE A CA 1
ATOM 2067 C C . ILE A 1 282 ? -11.413 -5.409 2.911 1.00 52.75 282 ILE A C 1
ATOM 2069 O O . ILE A 1 282 ? -10.279 -5.839 3.101 1.00 52.75 282 ILE A O 1
ATOM 2073 N N . TRP A 1 283 ? -12.043 -4.716 3.862 1.00 50.81 283 TRP A N 1
ATOM 2074 C CA . TRP A 1 283 ? -11.376 -4.319 5.111 1.00 50.81 283 TRP A CA 1
ATOM 2075 C C . TRP A 1 283 ? -10.983 -5.507 6.009 1.00 50.81 283 TRP A C 1
ATOM 2077 O O . TRP A 1 283 ? -9.938 -5.451 6.649 1.00 50.81 283 TRP A O 1
ATOM 2087 N N . GLU A 1 284 ? -11.742 -6.610 6.006 1.00 51.41 284 GLU A N 1
ATOM 2088 C CA . GLU A 1 284 ? -11.412 -7.831 6.767 1.00 51.41 284 GLU A CA 1
ATOM 2089 C C . GLU A 1 284 ? -10.109 -8.498 6.287 1.00 51.41 284 GLU A C 1
ATOM 2091 O O . GLU A 1 284 ? -9.396 -9.102 7.086 1.00 51.41 284 GLU A O 1
ATOM 2096 N N . ALA A 1 285 ? -9.767 -8.342 5.003 1.00 47.16 285 ALA A N 1
ATOM 2097 C CA . ALA A 1 285 ? -8.571 -8.923 4.392 1.00 47.16 285 ALA A CA 1
ATOM 2098 C C . ALA A 1 285 ? -7.295 -8.089 4.614 1.00 47.16 285 ALA A C 1
ATOM 2100 O O . ALA A 1 285 ? -6.200 -8.600 4.413 1.00 47.16 285 ALA A O 1
ATOM 2101 N N . LEU A 1 286 ? -7.419 -6.824 5.035 1.00 46.84 286 LEU A N 1
ATOM 2102 C CA . LEU A 1 286 ? -6.293 -5.885 5.172 1.00 46.84 286 LEU A CA 1
ATOM 2103 C C . LEU A 1 286 ? -5.752 -5.769 6.607 1.00 46.84 286 LEU A C 1
ATOM 2105 O O . LEU A 1 286 ? -4.683 -5.208 6.816 1.00 46.84 286 LEU A O 1
ATOM 2109 N N . LEU A 1 287 ? -6.466 -6.319 7.593 1.00 50.19 287 LEU A N 1
ATOM 2110 C CA . LEU A 1 287 ? -6.058 -6.344 9.004 1.00 50.19 287 LEU A CA 1
ATOM 2111 C C . LEU A 1 287 ? -4.861 -7.268 9.336 1.00 50.19 287 LEU A C 1
ATOM 2113 O O . LEU A 1 287 ? -4.252 -7.046 10.379 1.00 50.19 287 LEU A O 1
ATOM 2117 N N . PRO A 1 288 ? -4.523 -8.312 8.546 1.00 39.31 288 PRO A N 1
ATOM 2118 C CA . PRO A 1 288 ? -3.313 -9.114 8.780 1.00 39.31 288 PRO A CA 1
ATOM 2119 C C . PRO A 1 288 ? -2.081 -8.661 7.979 1.00 39.31 288 PRO A C 1
ATOM 2121 O O . PRO A 1 288 ? -0.972 -9.082 8.299 1.00 39.31 288 PRO A O 1
ATOM 2124 N N . GLU A 1 289 ? -2.250 -7.861 6.921 1.00 33.50 289 GLU A N 1
ATOM 2125 C CA . GLU A 1 289 ? -1.200 -7.605 5.925 1.00 33.50 289 GLU A CA 1
ATOM 2126 C C . GLU A 1 289 ? -0.744 -6.142 5.902 1.00 33.50 289 GLU A C 1
ATOM 2128 O O . GLU A 1 289 ? -0.904 -5.481 4.885 1.00 33.50 289 GLU A O 1
ATOM 2133 N N . GLY A 1 290 ? -0.175 -5.633 7.005 1.00 34.41 290 GLY A N 1
ATOM 2134 C CA . GLY A 1 290 ? 0.883 -4.597 7.042 1.00 34.41 290 GLY A CA 1
ATOM 2135 C C . GLY A 1 290 ? 0.793 -3.387 6.091 1.00 34.41 290 GLY A C 1
ATOM 2136 O O . GLY A 1 290 ? 1.815 -2.789 5.738 1.00 34.41 290 GLY A O 1
ATOM 2137 N N . GLY A 1 291 ? -0.401 -3.025 5.631 1.00 33.00 291 GLY A N 1
ATOM 2138 C CA . GLY A 1 291 ? -0.627 -2.041 4.587 1.00 33.00 291 GLY A CA 1
ATOM 2139 C C . GLY A 1 291 ? -0.663 -0.658 5.202 1.00 33.00 291 GLY A C 1
ATOM 2140 O O . GLY A 1 291 ? -1.719 -0.214 5.638 1.00 33.00 291 GLY A O 1
ATOM 2141 N N . ASN A 1 292 ? 0.493 0.010 5.261 1.00 41.22 292 ASN A N 1
ATOM 2142 C CA . ASN A 1 292 ? 0.647 1.348 5.849 1.00 41.22 292 ASN A CA 1
ATOM 2143 C C . ASN A 1 292 ? -0.127 1.495 7.178 1.00 41.22 292 ASN A C 1
ATOM 2145 O O . ASN A 1 292 ? -0.861 2.465 7.381 1.00 41.22 292 ASN A O 1
ATOM 2149 N N . GLU A 1 293 ? -0.009 0.493 8.054 1.00 43.44 293 GLU A N 1
ATOM 2150 C CA . GLU A 1 293 ? -0.569 0.534 9.401 1.00 43.44 293 GLU A CA 1
ATOM 2151 C C . GLU A 1 293 ? 0.094 1.670 10.180 1.00 43.44 293 GLU A C 1
ATOM 2153 O O . GLU A 1 293 ? 1.232 1.567 10.632 1.00 43.44 293 GLU A O 1
ATOM 2158 N N . GLN A 1 294 ? -0.633 2.770 10.355 1.00 48.31 294 GLN A N 1
ATOM 2159 C CA . GLN A 1 294 ? -0.377 3.684 11.457 1.00 48.31 294 GLN A CA 1
ATOM 2160 C C . GLN A 1 294 ? -1.172 3.148 12.644 1.00 48.31 294 GLN A C 1
ATOM 2162 O O . GLN A 1 294 ? -2.337 3.512 12.815 1.00 48.31 294 GLN A O 1
ATOM 2167 N N . GLU A 1 295 ? -0.582 2.222 13.410 1.00 48.69 295 GLU A N 1
ATOM 2168 C CA . GLU A 1 295 ? -1.184 1.729 14.654 1.00 48.69 295 GLU A CA 1
ATOM 2169 C C . GLU A 1 295 ? -1.679 2.916 15.491 1.00 48.69 295 GLU A C 1
ATOM 2171 O O . GLU A 1 295 ? -0.917 3.809 15.879 1.00 48.69 295 GLU A O 1
ATOM 2176 N N . GLY A 1 296 ? -2.987 2.932 15.740 1.00 61.44 296 GLY A N 1
ATOM 2177 C CA . GLY A 1 296 ? -3.597 3.816 16.711 1.00 61.44 296 GLY A CA 1
ATOM 2178 C C . GLY A 1 296 ? -3.647 3.157 18.089 1.00 61.44 296 GLY A C 1
ATOM 2179 O O . GLY A 1 296 ? -3.183 2.039 18.293 1.00 61.44 296 GLY A O 1
ATOM 2180 N N . GLY A 1 297 ? -4.133 3.894 19.088 1.00 70.62 297 GLY A N 1
ATOM 2181 C CA . GLY A 1 297 ? -4.072 3.472 20.488 1.00 70.62 297 GLY A CA 1
ATOM 2182 C C . GLY A 1 297 ? -4.731 2.113 20.767 1.00 70.62 297 GLY A C 1
ATOM 2183 O O . GLY A 1 297 ? -5.627 1.675 20.050 1.00 70.62 297 GLY A O 1
ATOM 2184 N N . SER A 1 298 ? -4.321 1.484 21.872 1.00 83.19 298 SER A N 1
ATOM 2185 C CA . SER A 1 298 ? -4.914 0.244 22.379 1.00 83.19 298 SER A CA 1
ATOM 2186 C C . SER A 1 298 ? -5.137 0.320 23.890 1.00 83.19 298 SER A C 1
ATOM 2188 O O . SER A 1 298 ? -4.309 0.854 24.640 1.00 83.19 298 SER A O 1
ATOM 2190 N N . VAL A 1 299 ? -6.261 -0.219 24.360 1.00 85.50 299 VAL A N 1
ATOM 2191 C CA . VAL A 1 299 ? -6.548 -0.402 25.787 1.00 85.50 299 VAL A CA 1
ATOM 2192 C C . VAL A 1 299 ? -7.104 -1.797 26.035 1.00 85.50 299 VAL A C 1
ATOM 2194 O O . VAL A 1 299 ? -7.876 -2.331 25.248 1.00 85.50 299 VAL A O 1
ATOM 2197 N N . THR A 1 300 ? -6.704 -2.405 27.148 1.00 89.25 300 THR A N 1
ATOM 2198 C CA . THR A 1 300 ? -7.163 -3.736 27.555 1.00 89.25 300 THR A CA 1
ATOM 2199 C C . THR A 1 300 ? -7.799 -3.663 28.933 1.00 89.25 300 THR A C 1
ATOM 2201 O O . THR A 1 300 ? -7.251 -3.019 29.830 1.00 89.25 300 THR A O 1
ATOM 2204 N N . TYR A 1 301 ? -8.930 -4.349 29.074 1.00 88.38 301 TYR A N 1
ATOM 2205 C CA . TYR A 1 301 ? -9.688 -4.518 30.305 1.00 88.38 301 TYR A CA 1
ATOM 2206 C C . TYR A 1 301 ? -9.905 -6.006 30.580 1.00 88.38 301 TYR A C 1
ATOM 2208 O O . TYR A 1 301 ? -10.132 -6.791 29.659 1.00 88.38 301 TYR A O 1
ATOM 2216 N N . ALA A 1 302 ? -9.865 -6.395 31.852 1.00 87.50 302 ALA A N 1
ATOM 2217 C CA . ALA A 1 302 ? -10.281 -7.731 32.261 1.00 87.50 302 ALA A CA 1
ATOM 2218 C C . ALA A 1 302 ? -11.815 -7.815 32.313 1.00 87.50 302 ALA A C 1
ATOM 2220 O O . ALA A 1 302 ? -12.475 -6.848 32.687 1.00 87.50 302 ALA A O 1
ATOM 2221 N N . VAL A 1 303 ? -12.369 -8.971 31.960 1.00 88.50 303 VAL A N 1
ATOM 2222 C CA . VAL A 1 303 ? -13.801 -9.288 32.003 1.00 88.50 303 VAL A CA 1
ATOM 2223 C C . VAL A 1 303 ? -14.034 -10.435 32.982 1.00 88.50 303 VAL A C 1
ATOM 2225 O O . VAL A 1 303 ? -13.304 -11.434 32.932 1.00 88.50 303 VAL A O 1
ATOM 2228 N N . GLU A 1 304 ? -15.039 -10.296 33.852 1.00 85.94 304 GLU A N 1
ATOM 2229 C CA . GLU A 1 304 ? -15.480 -11.328 34.807 1.00 85.94 304 GLU A CA 1
ATOM 2230 C C . GLU A 1 304 ? -16.967 -11.692 34.724 1.00 85.94 304 GLU A C 1
ATOM 2232 O O . GLU A 1 304 ? -17.793 -10.827 34.341 1.00 85.94 304 GLU A O 1
#

Foldseek 3Di:
DDDDPDPPPPPPPPPPQDQQEPVCFASQQDLVSLLVRFWAADPVVSTTDHDDPQWGRDSVVSDTDGDDLQQDLVCQQSHQDQVSLQVSPFADDPRGTHNDADPPWDWDWDAPPVRPDIGIYTDDPQQQCEPVCQASQQDLVSLLVNFWQADPVVRTTDAADPQWGQDSVVSDTDGLPAFPKDKFKAFPVRHTDDLADAAEAQGKIKIKIKTQGQAKQAFQKKKWKWKAQVPRTDDIDIDGGHIAHNGGMDMDMDMDTHHRPGFFKIKIWMWIGRDDDPDPDCPVVCVVPPDPTSTHDMGMHTYD

Sequence (304 aa):
MVAVDDVTEYQTCILPAAPCNKNDPASCTTANNCNQVGLLWTEATRVCSACAVGTDFDPNSKSCKPAAGVCDARSLSSCTDQPSCSAVAGLWYKNACISACPAPAGIGLAVAEDGVTEYQTCILPAAECNKNDPASCKTGDACNKVGLLWTEATRVCAVCAAGTEFDPDSKSCVAVTKKKIKIEVLDLNKNLVAKAAKLKAKDKYTVKVTIAPEKVLPADHLVLVKISYGSVVKTTFVDKKAGVDVNGEEKVEFTHDVAPEFKGNMTVDVFVWNNWPSLSGIWEALLPEGGNEQEGGSVTYAVE